Protein AF-A0A0R3X172-F1 (afdb_monomer_lite)

Foldseek 3Di:
DDDDDDDDDDDDDPVVVVVVVVVVVVVVVVVVVVVVVVVVVLVVVVVVVPPDPPDDDDDDDDDDDDDPQDFKKKKKFWQAQFFLVLCVVVVNQVVVQVQVPPPPRFPVVVVDDLVRSVSGGDQQQQFWPFKDKAHDTDGSVQWDWDQDSSTTITMHGHDDDPDIDIDTHTDSPVVRHRPPDSPFGFMWMWIDRDPPAIDIDTDGPQWDKDWDKDWDAPDDDDDPPDRTTHIDTPDIDTDRDDPVVVPPDPPPPDDDDPPPVVVVVVVVVVVVPPD

InterPro domains:
  IPR001873 Epithelial sodium channel [PF00858] (65-215)
  IPR001873 Epithelial sodium channel [PTHR11690] (27-214)

Secondary structure (DSSP, 8-state):
-------------HHHHHHHHHHHHHHHHHHHHHHHHHHHHHHHHHHHHHT------------------PPPEEEEEESS-S-HHHHHHTT-HHHHHHHTTSTT--GGGG---HHHHHHHSPPHHHHEEEEEETTEEE-GGGSEEEEETTEEEEEEEPP--S---EEEEE---GGGPPSS--S--EEEEEEEEETTEEEEEEEETTEEEEEEEEEEP--SSS--S--PPEEEEEEEEEEES-GGGGSSS--------TTTHHHHHHHSSSSSS--

Structure (mmCIF, N/CA/C/O backbone):
data_AF-A0A0R3X172-F1
#
_entry.id   AF-A0A0R3X172-F1
#
loop_
_atom_site.group_PDB
_atom_site.id
_atom_site.type_symbol
_atom_site.label_atom_id
_atom_site.label_alt_id
_atom_site.label_comp_id
_atom_site.label_asym_id
_atom_site.label_entity_id
_atom_site.label_seq_id
_atom_site.pdbx_PDB_ins_code
_atom_site.Cartn_x
_atom_site.Cartn_y
_atom_site.Cartn_z
_atom_site.occupancy
_atom_site.B_iso_or_equiv
_atom_site.auth_seq_id
_atom_site.auth_comp_id
_atom_site.auth_asym_id
_atom_site.auth_atom_id
_atom_site.pdbx_PDB_model_num
ATOM 1 N N . MET A 1 1 ? 61.522 -38.500 -23.522 1.00 41.75 1 MET A N 1
ATOM 2 C CA . MET A 1 1 ? 61.427 -37.026 -23.441 1.00 41.75 1 MET A CA 1
ATOM 3 C C . MET A 1 1 ? 60.375 -36.687 -22.398 1.00 41.75 1 MET A C 1
ATOM 5 O O . MET A 1 1 ? 59.204 -36.911 -22.651 1.00 41.75 1 MET A O 1
ATOM 9 N N . GLY A 1 2 ? 60.787 -36.271 -21.199 1.00 44.88 2 GLY A N 1
ATOM 10 C CA . GLY A 1 2 ? 59.874 -35.915 -20.111 1.00 44.88 2 GLY A CA 1
ATOM 11 C C . GLY A 1 2 ? 60.203 -34.517 -19.605 1.00 44.88 2 GLY A C 1
ATOM 12 O O . GLY A 1 2 ? 61.209 -34.335 -18.925 1.00 44.88 2 GLY A O 1
ATOM 13 N N . CYS A 1 3 ? 59.378 -33.534 -19.964 1.00 50.09 3 CYS A N 1
ATOM 14 C CA . CYS A 1 3 ? 59.455 -32.177 -19.432 1.00 50.09 3 CYS A CA 1
ATOM 15 C C . CYS A 1 3 ? 58.793 -32.161 -18.047 1.00 50.09 3 CYS A C 1
ATOM 17 O O . CYS A 1 3 ? 57.572 -32.233 -17.942 1.00 50.09 3 CYS A O 1
ATOM 19 N N . ARG A 1 4 ? 59.591 -32.081 -16.976 1.00 48.59 4 ARG A N 1
ATOM 20 C CA . ARG A 1 4 ? 59.093 -31.724 -15.640 1.00 48.59 4 ARG A CA 1
ATOM 21 C C . ARG A 1 4 ? 59.061 -30.203 -15.525 1.00 48.59 4 ARG A C 1
ATOM 23 O O . ARG A 1 4 ? 60.097 -29.568 -15.350 1.00 48.59 4 ARG A O 1
ATOM 30 N N . SER A 1 5 ? 57.866 -29.633 -15.614 1.00 51.75 5 SER A N 1
ATOM 31 C CA . SER A 1 5 ? 57.597 -28.232 -15.293 1.00 51.75 5 SER A CA 1
ATOM 32 C C . SER A 1 5 ? 57.679 -28.051 -13.776 1.00 51.75 5 SER A C 1
ATOM 34 O O . SER A 1 5 ? 56.840 -28.556 -13.035 1.00 51.75 5 SER A O 1
ATOM 36 N N . SER A 1 6 ? 58.725 -27.374 -13.306 1.00 53.50 6 SER A N 1
ATOM 37 C CA . SER A 1 6 ? 58.908 -27.038 -11.892 1.00 53.50 6 SER A CA 1
ATOM 38 C C . SER A 1 6 ? 58.055 -25.814 -11.546 1.00 53.50 6 SER A C 1
ATOM 40 O O . SER A 1 6 ? 58.385 -24.690 -11.925 1.00 53.50 6 SER A O 1
ATOM 42 N N . LEU A 1 7 ? 56.929 -26.042 -10.867 1.00 48.12 7 LEU A N 1
ATOM 43 C CA . LEU A 1 7 ? 56.048 -25.000 -10.344 1.00 48.12 7 LEU A CA 1
ATOM 44 C C . LEU A 1 7 ? 56.700 -24.402 -9.083 1.00 48.12 7 LEU A C 1
ATOM 46 O O . LEU A 1 7 ? 56.678 -25.010 -8.014 1.00 48.12 7 LEU A O 1
ATOM 50 N N . ARG A 1 8 ? 57.328 -23.224 -9.197 1.00 47.34 8 ARG A N 1
ATOM 51 C CA . ARG A 1 8 ? 57.805 -22.474 -8.023 1.00 47.34 8 ARG A CA 1
ATOM 52 C C . ARG A 1 8 ? 56.608 -21.842 -7.321 1.00 47.34 8 ARG A C 1
ATOM 54 O O . ARG A 1 8 ? 56.066 -20.848 -7.793 1.00 47.34 8 ARG A O 1
ATOM 61 N N . VAL A 1 9 ? 56.224 -22.406 -6.182 1.00 55.00 9 VAL A N 1
ATOM 62 C CA . VAL A 1 9 ? 55.315 -21.756 -5.234 1.00 55.00 9 VAL A CA 1
ATOM 63 C C . VAL A 1 9 ? 56.097 -20.640 -4.540 1.00 55.00 9 VAL A C 1
ATOM 65 O O . VAL A 1 9 ? 57.068 -20.904 -3.831 1.00 55.00 9 VAL A O 1
ATOM 68 N N . ALA A 1 10 ? 55.717 -19.388 -4.793 1.00 59.47 10 ALA A N 1
ATOM 69 C CA . ALA A 1 10 ? 56.266 -18.235 -4.090 1.00 59.47 10 ALA A CA 1
ATOM 70 C C . ALA A 1 10 ? 55.795 -18.279 -2.627 1.00 59.47 10 ALA A C 1
ATOM 72 O O . ALA A 1 10 ? 54.606 -18.144 -2.343 1.00 59.47 10 ALA A O 1
ATOM 73 N N . GLY A 1 11 ? 56.720 -18.528 -1.700 1.00 59.94 11 GLY A N 1
ATOM 74 C CA . GLY A 1 11 ? 56.439 -18.481 -0.269 1.00 59.94 11 GLY A CA 1
ATOM 75 C C . GLY A 1 11 ? 56.349 -17.032 0.198 1.00 59.94 11 GLY A C 1
ATOM 76 O O . GLY A 1 11 ? 57.365 -16.341 0.226 1.00 59.94 11 GLY A O 1
ATOM 77 N N . TYR A 1 12 ? 55.150 -16.582 0.566 1.00 66.50 12 TYR A N 1
ATOM 78 C CA . TYR A 1 12 ? 54.960 -15.283 1.208 1.00 66.50 12 TYR A CA 1
ATOM 79 C C . TYR A 1 12 ? 55.610 -15.280 2.589 1.00 66.50 12 TYR A C 1
ATOM 81 O O . TYR A 1 12 ? 55.473 -16.223 3.374 1.00 66.50 12 TYR A O 1
ATOM 89 N N . THR A 1 13 ? 56.326 -14.208 2.900 1.00 74.62 13 THR A N 1
ATOM 90 C CA . THR A 1 13 ? 56.977 -14.065 4.203 1.00 74.62 13 THR A CA 1
ATOM 91 C C . THR A 1 13 ? 55.941 -13.751 5.287 1.00 74.62 13 THR A C 1
ATOM 93 O O . THR A 1 13 ? 54.920 -13.110 5.039 1.00 74.62 13 THR A O 1
ATOM 96 N N . ALA A 1 14 ? 56.202 -14.142 6.540 1.00 71.25 14 ALA A N 1
ATOM 97 C CA . ALA A 1 14 ? 55.290 -13.883 7.666 1.00 71.25 14 ALA A CA 1
ATOM 98 C C . ALA A 1 14 ? 54.962 -12.385 7.878 1.00 71.25 14 ALA A C 1
ATOM 100 O O . ALA A 1 14 ? 53.957 -12.051 8.506 1.00 71.25 14 ALA A O 1
ATOM 101 N N . ARG A 1 15 ? 55.793 -11.472 7.353 1.00 72.69 15 ARG A N 1
ATOM 102 C CA . ARG A 1 15 ? 55.529 -10.024 7.350 1.00 72.69 15 ARG A CA 1
ATOM 103 C C . ARG A 1 15 ? 54.471 -9.624 6.320 1.00 72.69 15 ARG A C 1
ATOM 105 O O . ARG A 1 15 ? 53.628 -8.794 6.638 1.00 72.69 15 ARG A O 1
ATOM 112 N N . GLU A 1 16 ? 54.476 -10.235 5.138 1.00 77.62 16 GLU A N 1
ATOM 113 C CA . GLU A 1 16 ? 53.477 -9.981 4.090 1.00 77.62 16 GLU A CA 1
ATOM 114 C C . GLU A 1 16 ? 52.096 -10.492 4.506 1.00 77.62 16 GLU A C 1
ATOM 116 O O . GLU A 1 16 ? 51.106 -9.786 4.340 1.00 77.62 16 GLU A O 1
ATOM 121 N N . LEU A 1 17 ? 52.031 -11.657 5.158 1.00 77.00 17 LEU A N 1
ATOM 122 C CA . LEU A 1 17 ? 50.781 -12.192 5.714 1.00 77.00 17 LEU A CA 1
ATOM 123 C C . LEU A 1 17 ? 50.171 -11.275 6.787 1.00 77.00 17 LEU A C 1
ATOM 125 O O . LEU A 1 17 ? 48.961 -11.067 6.801 1.00 77.00 17 LEU A O 1
ATOM 129 N N . ARG A 1 18 ? 50.996 -10.671 7.656 1.00 80.00 18 ARG A N 1
ATOM 130 C CA . ARG A 1 18 ? 50.520 -9.690 8.650 1.00 80.00 18 ARG A CA 1
ATOM 131 C C . ARG A 1 18 ? 50.053 -8.386 8.007 1.00 80.00 18 ARG A C 1
ATOM 133 O O . ARG A 1 18 ? 49.050 -7.832 8.441 1.00 80.00 18 ARG A O 1
ATOM 140 N N . ALA A 1 19 ? 50.749 -7.909 6.975 1.00 83.88 19 ALA A N 1
ATOM 141 C CA . ALA A 1 19 ? 50.343 -6.709 6.246 1.00 83.88 19 ALA A CA 1
ATOM 142 C C . ALA A 1 19 ? 48.998 -6.909 5.525 1.00 83.88 19 ALA A C 1
ATOM 144 O O . ALA A 1 19 ? 48.136 -6.037 5.582 1.00 83.88 19 ALA A O 1
ATOM 145 N N . LEU A 1 20 ? 48.789 -8.080 4.912 1.00 85.06 20 LEU A N 1
ATOM 146 C CA . LEU A 1 20 ? 47.522 -8.439 4.271 1.00 85.06 20 LEU A CA 1
ATOM 147 C C . LEU A 1 20 ? 46.372 -8.571 5.277 1.00 85.06 20 LEU A C 1
ATOM 149 O O . LEU A 1 20 ? 45.270 -8.109 4.992 1.00 85.06 20 LEU A O 1
ATOM 153 N N . ALA A 1 21 ? 46.624 -9.141 6.459 1.00 86.12 21 ALA A N 1
ATOM 154 C CA . ALA A 1 21 ? 45.618 -9.237 7.517 1.00 86.12 21 ALA A CA 1
ATOM 155 C C . ALA A 1 21 ? 45.162 -7.850 8.006 1.00 86.12 21 ALA A C 1
ATOM 157 O O . ALA A 1 21 ? 43.964 -7.590 8.083 1.00 86.12 21 ALA A O 1
ATOM 158 N N . LEU A 1 22 ? 46.105 -6.930 8.241 1.00 90.38 22 LEU A N 1
ATOM 159 C CA . LEU A 1 22 ? 45.788 -5.557 8.651 1.00 90.38 22 LEU A CA 1
ATOM 160 C C . LEU A 1 22 ? 45.026 -4.783 7.565 1.00 90.38 22 LEU A C 1
ATOM 162 O O . LEU A 1 22 ? 44.102 -4.033 7.875 1.00 90.38 22 LEU A O 1
ATOM 166 N N . LEU A 1 23 ? 45.374 -4.982 6.288 1.00 92.81 23 LEU A N 1
ATOM 167 C CA . LEU A 1 23 ? 44.631 -4.397 5.168 1.00 92.81 23 LEU A CA 1
ATOM 168 C C . LEU A 1 23 ? 43.203 -4.950 5.082 1.00 92.81 23 LEU A C 1
ATOM 170 O O . LEU A 1 23 ? 42.272 -4.185 4.844 1.00 92.81 23 LEU A O 1
ATOM 174 N N . ALA A 1 24 ? 43.012 -6.251 5.307 1.00 92.12 24 ALA A N 1
ATOM 175 C CA . ALA A 1 24 ? 41.687 -6.862 5.304 1.00 92.12 24 ALA A CA 1
ATOM 176 C C . ALA A 1 24 ? 40.806 -6.320 6.444 1.00 92.12 24 ALA A C 1
ATOM 178 O O . ALA A 1 24 ? 39.661 -5.945 6.201 1.00 92.12 24 ALA A O 1
ATOM 179 N N . GLU A 1 25 ? 41.341 -6.202 7.662 1.00 92.25 25 GLU A N 1
ATOM 180 C CA . GLU A 1 25 ? 40.621 -5.612 8.800 1.00 92.25 25 GLU A CA 1
ATOM 181 C C . GLU A 1 25 ? 40.251 -4.140 8.552 1.00 92.25 25 GLU A C 1
ATOM 183 O O . GLU A 1 25 ? 39.119 -3.724 8.822 1.00 92.25 25 GLU A O 1
ATOM 188 N N . ALA A 1 26 ? 41.164 -3.355 7.970 1.00 94.94 26 ALA A N 1
ATOM 189 C CA . ALA A 1 26 ? 40.899 -1.967 7.594 1.00 94.94 26 ALA A CA 1
ATOM 190 C C . ALA A 1 26 ? 39.791 -1.847 6.528 1.00 94.94 26 ALA A C 1
ATOM 192 O O . ALA A 1 26 ? 38.926 -0.977 6.618 1.00 94.94 26 ALA A O 1
ATOM 193 N N . LEU A 1 27 ? 39.768 -2.741 5.536 1.00 95.00 27 LEU A N 1
ATOM 194 C CA . LEU A 1 27 ? 38.721 -2.756 4.511 1.00 95.00 27 LEU A CA 1
ATOM 195 C C . LEU A 1 27 ? 37.359 -3.170 5.078 1.00 95.00 27 LEU A C 1
ATOM 197 O O . LEU A 1 27 ? 36.347 -2.561 4.735 1.00 95.00 27 LEU A O 1
ATOM 201 N N . ILE A 1 28 ? 37.322 -4.164 5.971 1.00 94.94 28 ILE A N 1
ATOM 202 C CA . ILE A 1 28 ? 36.083 -4.610 6.624 1.00 94.94 28 ILE A CA 1
ATOM 203 C C . ILE A 1 28 ? 35.506 -3.490 7.493 1.00 94.94 28 ILE A C 1
ATOM 205 O O . ILE A 1 28 ? 34.315 -3.191 7.409 1.00 94.94 28 ILE A O 1
ATOM 209 N N . THR A 1 29 ? 36.341 -2.835 8.300 1.00 95.31 29 THR A N 1
ATOM 210 C CA . THR A 1 29 ? 35.901 -1.718 9.150 1.00 95.31 29 THR A CA 1
ATOM 211 C C . THR A 1 29 ? 35.401 -0.532 8.327 1.00 95.31 29 THR A C 1
ATOM 213 O O . THR A 1 29 ? 34.353 0.027 8.654 1.00 95.31 29 THR A O 1
ATOM 216 N N . LEU A 1 30 ? 36.071 -0.197 7.219 1.00 96.56 30 LEU A N 1
ATOM 217 C CA . LEU A 1 30 ? 35.606 0.831 6.287 1.00 96.56 30 LEU A CA 1
ATOM 218 C C . LEU A 1 30 ?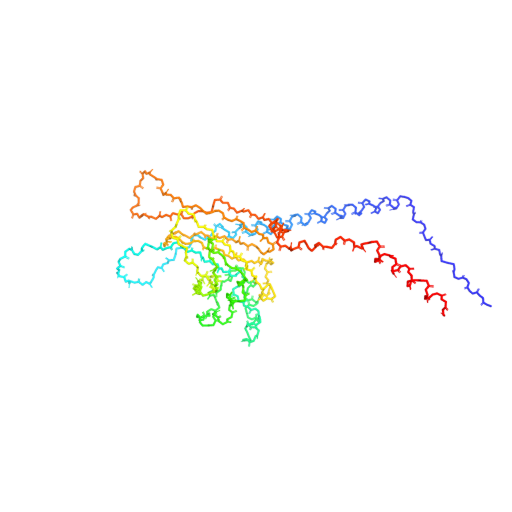 34.256 0.461 5.653 1.00 96.56 30 LEU A C 1
ATOM 220 O O . LEU A 1 30 ? 33.356 1.298 5.602 1.00 96.56 30 LEU A O 1
ATOM 224 N N . ALA A 1 31 ? 34.080 -0.792 5.227 1.00 94.94 31 ALA A N 1
ATOM 225 C CA . ALA A 1 31 ? 32.826 -1.268 4.647 1.00 94.94 31 ALA A CA 1
ATOM 226 C C . ALA A 1 31 ? 31.663 -1.189 5.650 1.00 94.94 31 ALA A C 1
ATOM 228 O O . ALA A 1 31 ? 30.582 -0.709 5.306 1.00 94.94 31 ALA A O 1
ATOM 229 N N . ILE A 1 32 ? 31.888 -1.591 6.906 1.00 95.62 32 ILE A N 1
ATOM 230 C CA . ILE A 1 32 ? 30.892 -1.473 7.982 1.00 95.62 32 ILE A CA 1
ATOM 231 C C . ILE A 1 32 ? 30.537 -0.003 8.224 1.00 95.62 32 ILE A C 1
ATOM 233 O O . ILE A 1 32 ? 29.355 0.330 8.311 1.00 95.62 32 ILE A O 1
ATOM 237 N N . LEU A 1 33 ? 31.533 0.888 8.287 1.00 96.44 33 LEU A N 1
ATOM 238 C CA . LEU A 1 33 ? 31.300 2.319 8.476 1.00 96.44 33 LEU A CA 1
ATOM 239 C C . LEU A 1 33 ? 30.462 2.908 7.332 1.00 96.44 33 LEU A C 1
ATOM 241 O O . LEU A 1 33 ? 29.500 3.623 7.599 1.00 96.44 33 LEU A O 1
ATOM 245 N N . CYS A 1 34 ? 30.766 2.559 6.078 1.00 94.25 34 CYS A N 1
ATOM 246 C CA . CYS A 1 34 ? 29.983 2.970 4.909 1.00 94.25 34 CYS A CA 1
ATOM 247 C C . CYS A 1 34 ? 28.536 2.454 4.950 1.00 94.25 34 CYS A C 1
ATOM 249 O O . CYS A 1 34 ? 27.611 3.188 4.611 1.00 94.25 34 CYS A O 1
ATOM 251 N N . LEU A 1 35 ? 28.310 1.211 5.387 1.00 93.50 35 LEU A N 1
ATOM 252 C CA . LEU A 1 35 ? 26.957 0.659 5.519 1.00 93.50 35 LEU A CA 1
ATOM 253 C C . LEU A 1 35 ? 26.160 1.348 6.636 1.00 93.50 35 LEU A C 1
ATOM 255 O O . LEU A 1 35 ? 24.960 1.584 6.480 1.00 93.50 35 LEU A O 1
ATOM 259 N N . LEU A 1 36 ? 26.812 1.698 7.748 1.00 92.50 36 LEU A N 1
ATOM 260 C CA . LEU A 1 36 ? 26.180 2.431 8.845 1.00 92.50 36 LEU A CA 1
ATOM 261 C C . LEU A 1 36 ? 25.829 3.866 8.439 1.00 92.50 36 LEU A C 1
ATOM 263 O O . LEU A 1 36 ? 24.705 4.300 8.685 1.00 92.50 36 LEU A O 1
ATOM 267 N N . THR A 1 37 ? 26.736 4.588 7.775 1.00 92.00 37 THR A N 1
ATOM 268 C CA . THR A 1 37 ? 26.451 5.948 7.290 1.00 92.00 37 THR A CA 1
ATOM 269 C C . THR A 1 37 ? 25.361 5.948 6.224 1.00 92.00 37 THR A C 1
ATOM 271 O O . THR A 1 37 ? 24.472 6.796 6.276 1.00 92.00 37 THR A O 1
ATOM 274 N N . PHE A 1 38 ? 25.357 4.966 5.318 1.00 92.25 38 PHE A N 1
ATOM 275 C CA . PHE A 1 38 ? 24.278 4.786 4.348 1.00 92.25 38 PHE A CA 1
ATOM 276 C C . PHE A 1 38 ? 22.929 4.553 5.038 1.00 92.25 38 PHE A C 1
ATOM 278 O O . PHE A 1 38 ? 21.949 5.213 4.702 1.00 92.25 38 PHE A O 1
ATOM 285 N N . ARG A 1 39 ? 22.872 3.686 6.061 1.00 85.75 39 ARG A N 1
ATOM 286 C CA . ARG A 1 39 ? 21.644 3.468 6.844 1.00 85.75 39 ARG A CA 1
ATOM 287 C C . ARG A 1 39 ? 21.153 4.732 7.542 1.00 85.75 39 ARG A C 1
ATOM 289 O O . ARG A 1 39 ? 19.955 4.998 7.511 1.00 85.75 39 ARG A O 1
ATOM 296 N N . VAL A 1 40 ? 22.053 5.515 8.136 1.00 85.12 40 VAL A N 1
ATOM 297 C CA . VAL A 1 40 ? 21.698 6.794 8.772 1.00 85.12 40 VAL A CA 1
ATOM 298 C C . VAL A 1 40 ? 21.190 7.799 7.738 1.00 85.12 40 VAL A C 1
ATOM 300 O O . VAL A 1 40 ? 20.197 8.467 7.996 1.00 85.12 40 VAL A O 1
ATOM 303 N N . LEU A 1 41 ? 21.804 7.877 6.553 1.00 84.19 41 LEU A N 1
ATOM 304 C CA . LEU A 1 41 ? 21.350 8.753 5.466 1.00 84.19 41 LEU A CA 1
ATOM 305 C C . LEU A 1 41 ? 19.966 8.362 4.936 1.00 84.19 41 LEU A C 1
ATOM 307 O O . LEU A 1 41 ? 19.128 9.239 4.738 1.00 84.19 41 LEU A O 1
ATOM 311 N N . VAL A 1 42 ? 19.704 7.067 4.736 1.00 81.56 42 VAL A N 1
ATOM 312 C CA . VAL A 1 42 ? 18.380 6.568 4.320 1.00 81.56 42 VAL A CA 1
ATOM 313 C C . VAL A 1 42 ? 17.331 6.872 5.389 1.00 81.56 42 VAL A C 1
ATOM 315 O O . VAL A 1 42 ? 16.252 7.366 5.068 1.00 81.56 42 VAL A O 1
ATOM 318 N N . TRP A 1 43 ? 17.658 6.643 6.664 1.00 79.44 43 TRP A N 1
ATOM 319 C CA . TRP A 1 43 ? 16.761 6.951 7.776 1.00 79.44 43 TRP A CA 1
ATOM 320 C C . TRP A 1 43 ? 16.478 8.455 7.892 1.00 79.44 43 TRP A C 1
ATOM 322 O O . TRP A 1 43 ? 15.323 8.862 7.990 1.00 79.44 43 TRP A O 1
ATOM 332 N N . TRP A 1 44 ? 17.508 9.295 7.777 1.00 72.25 44 TRP A N 1
ATOM 333 C CA . TRP A 1 44 ? 17.359 10.749 7.831 1.00 72.25 44 TRP A CA 1
ATOM 334 C C . TRP A 1 44 ? 16.549 11.296 6.647 1.00 72.25 44 TRP A C 1
ATOM 336 O O . TRP A 1 44 ? 15.739 12.211 6.812 1.00 72.25 44 TRP A O 1
ATOM 346 N N . ARG A 1 45 ? 16.693 10.696 5.458 1.00 70.00 45 ARG A N 1
ATOM 347 C CA . ARG A 1 45 ? 15.868 11.020 4.286 1.00 70.00 45 ARG A CA 1
ATOM 348 C C . ARG A 1 45 ? 14.396 10.649 4.496 1.00 70.00 45 ARG A C 1
ATOM 350 O O . ARG A 1 45 ? 13.529 11.413 4.082 1.00 70.00 45 ARG A O 1
ATOM 357 N N . ALA A 1 46 ? 14.114 9.533 5.169 1.00 60.72 46 ALA A N 1
ATOM 358 C CA . ALA A 1 46 ? 12.750 9.139 5.520 1.00 60.72 46 ALA A CA 1
ATOM 359 C C . ALA A 1 46 ? 12.113 10.091 6.553 1.00 60.72 46 ALA A C 1
ATOM 361 O O . ALA A 1 46 ? 10.944 10.452 6.430 1.00 60.72 46 ALA A O 1
ATOM 362 N N . GLU A 1 47 ? 12.885 10.563 7.536 1.00 55.22 47 GLU A N 1
ATOM 363 C CA . GLU A 1 47 ? 12.394 11.488 8.568 1.00 55.22 47 GLU A CA 1
ATOM 364 C C . GLU A 1 47 ? 12.153 12.912 8.021 1.00 55.22 47 GLU A C 1
ATOM 366 O O . GLU A 1 47 ? 11.212 13.597 8.428 1.00 55.22 47 GLU A O 1
ATOM 371 N N . GLY A 1 48 ? 12.932 13.339 7.019 1.00 44.59 48 GLY A N 1
ATOM 372 C CA . GLY A 1 48 ? 12.726 14.606 6.307 1.00 44.59 48 GLY A CA 1
ATOM 373 C C . GLY A 1 48 ? 11.378 14.714 5.577 1.00 44.59 48 GLY A C 1
ATOM 374 O O . GLY A 1 48 ? 10.878 15.824 5.392 1.00 44.59 48 GLY A O 1
ATOM 375 N N . TYR A 1 49 ? 10.757 13.584 5.225 1.00 46.94 49 TYR A N 1
ATOM 376 C CA . TYR A 1 49 ? 9.447 13.535 4.564 1.00 46.94 49 TYR A CA 1
ATOM 377 C C . TYR A 1 49 ? 8.270 13.779 5.528 1.00 46.94 49 TYR A C 1
ATOM 379 O O . TYR A 1 49 ? 7.221 14.265 5.116 1.00 46.94 49 TYR A O 1
ATOM 387 N N . GLN A 1 50 ? 8.442 13.510 6.826 1.00 41.91 50 GLN A N 1
ATOM 388 C CA . GLN A 1 50 ? 7.373 13.636 7.829 1.00 41.91 50 GLN A CA 1
ATOM 389 C C . GLN A 1 50 ? 7.173 15.071 8.350 1.00 41.91 50 GLN A C 1
ATOM 391 O O . GLN A 1 50 ? 6.155 15.369 8.968 1.00 41.91 50 GLN A O 1
ATOM 396 N N . ARG A 1 51 ? 8.107 16.003 8.104 1.00 37.50 51 ARG A N 1
ATOM 397 C CA . ARG A 1 51 ? 8.085 17.333 8.749 1.00 37.50 51 ARG A CA 1
ATOM 398 C C . ARG A 1 51 ? 7.341 18.432 7.979 1.00 37.50 51 ARG A C 1
ATOM 400 O O . ARG A 1 51 ? 7.435 19.596 8.369 1.00 37.50 51 ARG A O 1
ATOM 407 N N . LYS A 1 52 ? 6.636 18.120 6.884 1.00 35.16 52 LYS A N 1
ATOM 408 C CA . LYS A 1 52 ? 6.060 19.163 6.011 1.00 35.16 52 LYS A CA 1
ATOM 409 C C . LYS A 1 52 ? 4.734 18.828 5.317 1.00 35.16 52 LYS A C 1
ATOM 411 O O . LYS A 1 52 ? 4.503 19.294 4.207 1.00 35.16 52 LYS A O 1
ATOM 416 N N . SER A 1 53 ? 3.837 18.094 5.971 1.00 33.12 53 SER A N 1
ATOM 417 C CA . SER A 1 53 ? 2.462 17.905 5.481 1.00 33.12 53 SER A CA 1
ATOM 418 C C . SER A 1 53 ? 1.414 18.453 6.451 1.00 33.12 53 SER A C 1
ATOM 420 O O . SER A 1 53 ? 0.513 17.743 6.880 1.00 33.12 53 SER A O 1
ATOM 422 N N . THR A 1 54 ? 1.496 19.740 6.782 1.00 33.47 54 THR A N 1
ATOM 423 C CA . THR A 1 54 ? 0.295 20.518 7.115 1.00 33.47 54 THR A CA 1
ATOM 424 C C . THR A 1 54 ? -0.283 21.033 5.802 1.00 33.47 54 THR A C 1
ATOM 426 O O . THR A 1 54 ? 0.026 22.139 5.364 1.00 33.47 54 THR A O 1
ATOM 429 N N . PHE A 1 55 ? -1.072 20.195 5.128 1.00 35.19 55 PHE A N 1
ATOM 430 C CA . PHE A 1 55 ? -1.825 20.597 3.944 1.00 35.19 55 PHE A CA 1
ATOM 431 C C . PHE A 1 55 ? -3.306 20.666 4.306 1.00 35.19 55 PHE A C 1
ATOM 433 O O . PHE A 1 55 ? -3.905 19.681 4.727 1.00 35.19 55 PHE A O 1
ATOM 440 N N . ARG A 1 56 ? -3.848 21.878 4.198 1.00 33.03 56 ARG A N 1
ATOM 441 C CA . ARG A 1 56 ? -5.252 22.223 4.392 1.00 33.03 56 ARG A CA 1
ATOM 442 C C . ARG A 1 56 ? -5.975 21.906 3.088 1.00 33.03 56 ARG A C 1
ATOM 444 O O . ARG A 1 56 ? -5.737 22.572 2.087 1.00 33.03 56 ARG A O 1
ATOM 451 N N . GLU A 1 57 ? -6.821 20.886 3.110 1.00 38.75 57 GLU A N 1
ATOM 452 C CA . GLU A 1 57 ? -7.763 20.599 2.030 1.00 38.75 57 GLU A CA 1
ATOM 453 C C . GLU A 1 57 ? -8.831 21.707 2.030 1.00 38.75 57 GLU A C 1
ATOM 455 O O . GLU A 1 57 ? -9.540 21.900 3.021 1.00 38.75 57 GLU A O 1
ATOM 460 N N . GLU A 1 58 ? -8.900 22.501 0.959 1.00 38.09 58 GLU A N 1
ATOM 461 C CA . GLU A 1 58 ? -10.034 23.394 0.721 1.00 38.09 58 GLU A CA 1
ATOM 462 C C . GLU A 1 58 ? -11.184 22.586 0.127 1.00 38.09 58 GLU A C 1
ATOM 464 O O . GLU A 1 58 ? -11.031 21.859 -0.854 1.00 38.09 58 GLU A O 1
ATOM 469 N N . GLY A 1 59 ? -12.327 22.697 0.800 1.00 31.58 59 GLY A N 1
ATOM 470 C CA . GLY A 1 59 ? -13.528 21.934 0.538 1.00 31.58 59 GLY A CA 1
ATOM 471 C C . GLY A 1 59 ? -14.280 22.372 -0.712 1.00 31.58 59 GLY A C 1
ATOM 472 O O . GLY A 1 59 ? -14.208 23.511 -1.170 1.00 31.58 59 GLY A O 1
ATOM 473 N N . GLY A 1 60 ? -15.086 21.436 -1.201 1.00 28.41 60 GLY A N 1
ATOM 474 C CA . GLY A 1 60 ? -16.035 21.656 -2.275 1.00 28.41 60 GLY A CA 1
ATOM 475 C C . GLY A 1 60 ? -17.165 20.635 -2.241 1.00 28.41 60 GLY A C 1
ATOM 476 O O . GLY A 1 60 ? -17.184 19.740 -3.073 1.00 28.41 60 GLY A O 1
ATOM 477 N N . SER A 1 61 ? -18.114 20.793 -1.314 1.00 29.73 61 SER A N 1
ATOM 478 C CA . SER A 1 61 ? -19.546 20.597 -1.599 1.00 29.73 61 SER A CA 1
ATOM 479 C C . SER A 1 61 ? -20.404 21.103 -0.437 1.00 29.73 61 SER A C 1
ATOM 481 O O . SER A 1 61 ? -20.360 20.554 0.662 1.00 29.73 61 SER A O 1
ATOM 483 N N . ASN A 1 62 ? -21.211 22.133 -0.699 1.00 38.94 62 ASN A N 1
ATOM 484 C CA . ASN A 1 62 ? -22.356 22.486 0.135 1.00 38.94 62 ASN A CA 1
ATOM 485 C C . ASN A 1 62 ? -23.367 21.337 0.108 1.00 38.94 62 ASN A C 1
ATOM 487 O O . ASN A 1 62 ? -23.900 21.037 -0.960 1.00 38.94 62 ASN A O 1
ATOM 491 N N . GLN A 1 63 ? -23.677 20.771 1.270 1.00 35.31 63 GLN A N 1
ATOM 492 C CA . GLN A 1 63 ? -25.002 20.245 1.577 1.00 35.31 63 GLN A CA 1
ATOM 493 C C . GLN A 1 63 ? -25.189 20.248 3.095 1.00 35.31 63 GLN A C 1
ATOM 495 O O . GLN A 1 63 ? -24.433 19.625 3.835 1.00 35.31 63 GLN A O 1
ATOM 500 N N . ASP A 1 64 ? -26.185 21.017 3.528 1.00 32.75 64 ASP A N 1
ATOM 501 C CA . ASP A 1 64 ? -26.771 20.954 4.858 1.00 32.75 64 ASP A CA 1
ATOM 502 C C . ASP A 1 64 ? -27.236 19.525 5.156 1.00 32.75 64 ASP A C 1
ATOM 504 O O . ASP A 1 64 ? -27.916 18.928 4.318 1.00 32.75 64 ASP A O 1
ATOM 508 N N . SER A 1 65 ? -26.948 19.031 6.364 1.00 33.41 65 SER A N 1
ATOM 509 C CA . SER A 1 65 ? -27.895 18.380 7.293 1.00 33.41 65 SER A CA 1
ATOM 510 C C . SER A 1 65 ? -27.198 17.343 8.173 1.00 33.41 65 SER A C 1
ATOM 512 O O . SER A 1 65 ? -26.558 16.426 7.679 1.00 33.41 65 SER A O 1
ATOM 514 N N . GLU A 1 66 ? -27.434 17.494 9.477 1.00 34.25 66 GLU A N 1
ATOM 515 C CA . GLU A 1 66 ? -27.187 16.546 10.569 1.00 34.25 66 GLU A CA 1
ATOM 516 C C . GLU A 1 66 ? -25.737 16.142 10.867 1.00 34.25 66 GLU A C 1
ATOM 518 O O . GLU A 1 66 ? -24.975 15.656 10.040 1.00 34.25 66 GLU A O 1
ATOM 523 N N . SER A 1 67 ? -25.372 16.312 12.140 1.00 36.94 67 SER A N 1
ATOM 524 C CA . SER A 1 67 ? -24.153 15.797 12.748 1.00 36.94 67 SER A CA 1
ATOM 525 C C . SER A 1 67 ? -24.185 14.266 12.799 1.00 36.94 67 SER A C 1
ATOM 527 O O . SER A 1 67 ? -24.305 13.655 13.865 1.00 36.94 67 SER A O 1
ATOM 529 N N . GLU A 1 68 ? -24.038 13.623 11.638 1.00 40.78 68 GLU A N 1
ATOM 530 C CA . GLU A 1 68 ? -23.613 12.236 11.578 1.00 40.78 68 GLU A CA 1
ATOM 531 C C . GLU A 1 68 ? -22.293 12.161 12.323 1.00 40.78 68 GLU A C 1
ATOM 533 O O . GLU A 1 68 ? -21.258 12.704 11.936 1.00 40.78 68 GLU A O 1
ATOM 538 N N . THR A 1 69 ? -22.357 11.539 13.487 1.00 50.03 69 THR A N 1
ATOM 539 C CA . THR A 1 69 ? -21.202 11.343 14.329 1.00 50.03 69 THR A CA 1
ATOM 540 C C . THR A 1 69 ? -20.306 10.376 13.555 1.00 50.03 69 THR A C 1
ATOM 542 O O . THR A 1 69 ? -20.503 9.165 13.650 1.00 50.03 69 THR A O 1
ATOM 545 N N . LEU A 1 70 ? -19.346 10.890 12.785 1.00 64.88 70 LEU A N 1
ATOM 546 C CA . LEU A 1 70 ? -18.478 10.103 11.908 1.00 64.88 70 LEU A CA 1
ATOM 547 C C . LEU A 1 70 ? -17.846 8.941 12.687 1.00 64.88 70 LEU A C 1
ATOM 549 O O . LEU A 1 70 ? -17.263 9.121 13.763 1.00 64.88 70 LEU A O 1
ATOM 553 N N . LEU A 1 71 ? -18.044 7.717 12.201 1.00 71.31 71 LEU A N 1
ATOM 554 C CA . LEU A 1 71 ? -17.406 6.543 12.784 1.00 71.31 71 LEU A CA 1
ATOM 555 C C . LEU A 1 71 ? -15.891 6.632 12.541 1.00 71.31 71 LEU A C 1
ATOM 557 O O . LEU A 1 71 ? -15.478 7.058 11.459 1.00 71.31 71 LEU A O 1
ATOM 561 N N . PRO A 1 72 ? -15.05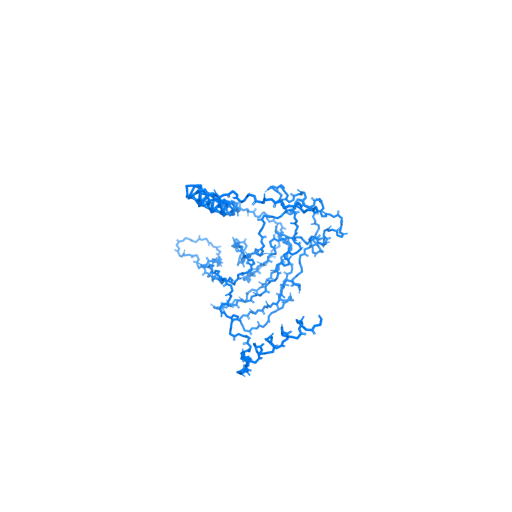6 6.241 13.521 1.00 83.69 72 PRO A N 1
ATOM 562 C CA . PRO A 1 72 ? -13.625 6.162 13.291 1.00 83.69 72 PRO A CA 1
ATOM 563 C C . PRO A 1 72 ? -13.361 5.155 12.176 1.00 83.69 72 PRO A C 1
ATOM 565 O O . PRO A 1 72 ? -13.955 4.079 12.140 1.00 83.69 72 PRO A O 1
ATOM 568 N N . SER A 1 73 ? -12.451 5.490 11.277 1.00 88.38 73 SER A N 1
ATOM 569 C CA . SER A 1 73 ? -12.089 4.645 10.150 1.00 88.38 73 SER A CA 1
ATOM 570 C C . SER A 1 73 ? -10.579 4.493 10.050 1.00 88.38 73 SER A C 1
ATOM 572 O O . SER A 1 73 ? -9.806 5.385 10.408 1.00 88.38 73 SER A O 1
ATOM 574 N N . LEU A 1 74 ? -10.166 3.326 9.570 1.00 92.06 74 LEU A N 1
ATOM 575 C CA . LEU A 1 74 ? -8.792 3.051 9.186 1.00 92.06 74 LEU A CA 1
ATOM 576 C C . LEU A 1 74 ? -8.744 2.935 7.674 1.00 92.06 74 LEU A C 1
ATOM 578 O O . LEU A 1 74 ? -9.485 2.153 7.082 1.00 92.06 74 LEU A O 1
ATOM 582 N N . ILE A 1 75 ? -7.857 3.699 7.060 1.00 93.81 75 ILE A N 1
ATOM 583 C CA . ILE A 1 75 ? -7.550 3.611 5.641 1.00 93.81 75 ILE A CA 1
ATOM 584 C C . ILE A 1 75 ? -6.143 3.045 5.529 1.00 93.81 75 ILE A C 1
ATOM 586 O O . ILE A 1 75 ? -5.236 3.500 6.224 1.00 93.81 75 ILE A O 1
ATOM 590 N N . PHE A 1 76 ? -5.945 2.060 4.661 1.00 95.25 76 PHE A N 1
ATOM 591 C CA . PHE A 1 76 ? -4.602 1.642 4.285 1.00 95.25 76 PHE A CA 1
ATOM 592 C C . PHE A 1 76 ? -4.403 1.718 2.774 1.00 95.25 76 PHE A C 1
ATOM 594 O O . PHE A 1 76 ? -5.304 1.406 1.992 1.00 95.25 76 PHE A O 1
ATOM 601 N N . CYS A 1 77 ? -3.207 2.136 2.380 1.00 95.00 77 CYS A N 1
ATOM 602 C CA . CYS A 1 77 ? -2.764 2.261 0.999 1.00 95.00 77 CYS A CA 1
ATOM 603 C C . CYS A 1 77 ? -1.505 1.416 0.817 1.00 95.00 77 CYS A C 1
ATOM 605 O O . CYS A 1 77 ? -0.648 1.395 1.704 1.00 95.00 77 CYS A O 1
ATOM 607 N N . ASN A 1 78 ? -1.361 0.749 -0.326 1.00 95.69 78 ASN A N 1
ATOM 608 C CA . ASN A 1 78 ? -0.066 0.182 -0.691 1.00 95.69 78 ASN A CA 1
ATOM 609 C C . ASN A 1 78 ? 0.937 1.337 -0.884 1.00 95.69 78 ASN A C 1
ATOM 611 O O . ASN A 1 78 ? 0.577 2.378 -1.434 1.00 95.69 78 ASN A O 1
ATOM 615 N N . ALA A 1 79 ? 2.173 1.183 -0.401 1.00 92.69 79 ALA A N 1
ATOM 616 C CA . ALA A 1 79 ? 3.220 2.185 -0.604 1.00 92.69 79 ALA A CA 1
ATOM 617 C C . ALA A 1 79 ? 3.532 2.407 -2.097 1.00 92.69 79 ALA A C 1
ATOM 619 O O . ALA A 1 79 ? 3.983 3.486 -2.475 1.00 92.69 79 ALA A O 1
ATOM 620 N N . ASN A 1 80 ? 3.259 1.407 -2.938 1.00 93.81 80 ASN A N 1
ATOM 621 C CA . ASN A 1 80 ? 3.253 1.531 -4.384 1.00 93.81 80 ASN A CA 1
ATOM 622 C C . ASN A 1 80 ? 1.815 1.753 -4.896 1.00 93.81 80 ASN A C 1
ATOM 624 O O . ASN A 1 80 ? 0.974 0.861 -4.778 1.00 93.81 80 ASN A O 1
ATOM 628 N N . PRO A 1 81 ? 1.500 2.923 -5.476 1.00 92.69 81 PRO A N 1
ATOM 629 C CA . PRO A 1 81 ? 0.131 3.255 -5.868 1.00 92.69 81 PRO A CA 1
ATOM 630 C C . PRO A 1 81 ? -0.355 2.525 -7.131 1.00 92.69 81 PRO A C 1
ATOM 632 O O . PRO A 1 81 ? -1.562 2.451 -7.361 1.00 92.69 81 PRO A O 1
ATOM 635 N N . LEU A 1 82 ? 0.557 2.021 -7.972 1.00 95.31 82 LEU A N 1
ATOM 636 C CA . LEU A 1 82 ? 0.260 1.504 -9.312 1.00 95.31 82 LEU A CA 1
ATOM 637 C C . LEU A 1 82 ? 1.031 0.211 -9.583 1.00 95.31 82 LEU A C 1
ATOM 639 O O . LEU A 1 82 ? 2.243 0.173 -9.421 1.00 95.31 82 LEU A O 1
ATOM 643 N N . ARG A 1 83 ? 0.362 -0.823 -10.082 1.00 96.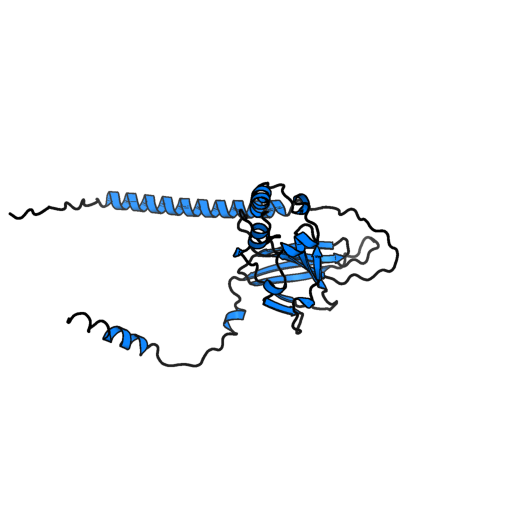56 83 ARG A N 1
ATOM 644 C CA . ARG A 1 83 ? 0.991 -2.094 -10.449 1.00 96.56 83 ARG A CA 1
ATOM 645 C C . ARG A 1 83 ? 1.800 -1.967 -11.737 1.00 96.56 83 ARG A C 1
ATOM 647 O O . ARG A 1 83 ? 1.276 -1.552 -12.775 1.00 96.56 83 ARG A O 1
ATOM 654 N N . ALA A 1 84 ? 3.057 -2.390 -11.688 1.00 96.25 84 ALA A N 1
ATOM 655 C CA . ALA A 1 84 ? 3.985 -2.393 -12.809 1.00 96.25 84 ALA A CA 1
ATOM 656 C C . ALA A 1 84 ? 3.421 -3.146 -14.019 1.00 96.25 84 ALA A C 1
ATOM 658 O O . ALA A 1 84 ? 3.443 -2.620 -15.133 1.00 96.25 84 ALA A O 1
ATOM 659 N N . THR A 1 85 ? 2.853 -4.339 -13.811 1.00 97.19 85 THR A N 1
ATOM 660 C CA . THR A 1 85 ? 2.296 -5.135 -14.914 1.00 97.19 85 THR A CA 1
ATOM 661 C C . THR A 1 85 ? 1.106 -4.443 -15.571 1.00 97.19 85 THR A C 1
ATOM 663 O O . THR A 1 85 ? 1.026 -4.392 -16.798 1.00 97.19 85 THR A O 1
ATOM 666 N N . ALA A 1 86 ? 0.211 -3.841 -14.782 1.00 96.88 86 ALA A N 1
ATOM 667 C CA . ALA A 1 86 ? -0.947 -3.118 -15.300 1.00 96.88 86 ALA A CA 1
ATOM 668 C C . ALA A 1 86 ? -0.524 -1.914 -16.157 1.00 96.88 86 ALA A C 1
ATOM 670 O O . ALA A 1 86 ? -1.061 -1.709 -17.246 1.00 96.88 86 ALA A O 1
ATOM 671 N N . LEU A 1 87 ? 0.488 -1.164 -15.709 1.00 96.50 87 LEU A N 1
ATOM 672 C CA . LEU A 1 87 ? 1.057 -0.057 -16.478 1.00 96.50 87 LEU A CA 1
ATOM 673 C C . LEU A 1 87 ? 1.775 -0.524 -17.747 1.00 96.50 87 LEU A C 1
ATOM 675 O O . LEU A 1 87 ? 1.708 0.162 -18.768 1.00 96.50 87 LEU A O 1
ATOM 679 N N . TYR A 1 88 ? 2.449 -1.673 -17.700 1.00 96.56 88 TYR A N 1
ATOM 680 C CA . TYR A 1 88 ? 3.119 -2.252 -18.861 1.00 96.56 88 TYR A CA 1
ATOM 681 C C . TYR A 1 88 ? 2.109 -2.629 -19.949 1.00 96.56 88 TYR A C 1
ATOM 683 O O . TYR A 1 88 ? 2.260 -2.211 -21.095 1.00 96.56 88 TYR A O 1
ATOM 691 N N . TYR A 1 89 ? 1.023 -3.320 -19.585 1.00 96.69 89 TYR A N 1
ATOM 692 C CA . TYR A 1 89 ? -0.058 -3.647 -20.523 1.00 96.69 89 TYR A CA 1
ATOM 693 C C . TYR A 1 89 ? -0.761 -2.408 -21.088 1.00 96.69 89 TYR A C 1
ATOM 695 O O . TYR A 1 89 ? -1.218 -2.432 -22.228 1.00 96.69 89 TYR A O 1
ATOM 703 N N . ALA A 1 90 ? -0.822 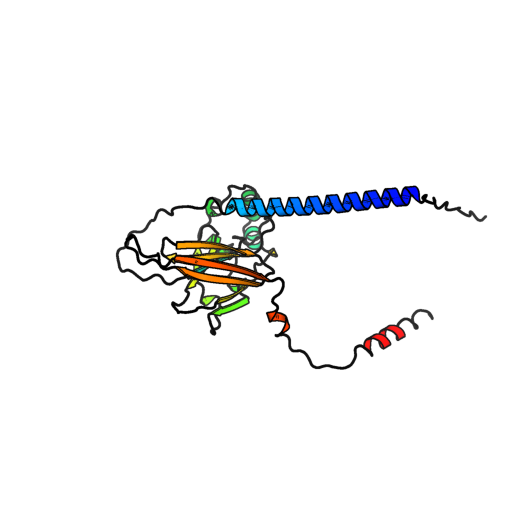-1.319 -20.318 1.00 95.12 90 ALA A N 1
ATOM 704 C CA . ALA A 1 90 ? -1.371 -0.045 -20.771 1.00 95.12 90 ALA A CA 1
ATOM 705 C C . ALA A 1 90 ? -0.397 0.783 -21.635 1.00 95.12 90 ALA A C 1
ATOM 707 O O . ALA A 1 90 ? -0.782 1.840 -22.132 1.00 95.12 90 ALA A O 1
ATOM 708 N N . GLY A 1 91 ? 0.863 0.356 -21.797 1.00 95.56 91 GLY A N 1
ATOM 709 C CA . GLY A 1 91 ? 1.894 1.133 -22.496 1.00 95.56 91 GLY A CA 1
ATOM 710 C C . GLY A 1 91 ? 2.305 2.418 -21.762 1.00 95.56 91 GLY A C 1
ATOM 711 O O . GLY A 1 91 ? 2.809 3.351 -22.382 1.00 95.56 91 GLY A O 1
ATOM 712 N N . LEU A 1 92 ? 2.069 2.491 -20.448 1.00 95.12 92 LEU A N 1
ATOM 713 C CA . LEU A 1 92 ? 2.327 3.670 -19.611 1.00 95.12 92 LEU A CA 1
ATOM 714 C C . LEU A 1 92 ? 3.543 3.507 -18.692 1.00 95.12 92 LEU A C 1
ATOM 716 O O . LEU A 1 92 ? 3.957 4.486 -18.070 1.00 95.12 92 LEU A O 1
ATOM 720 N N . TYR A 1 93 ? 4.113 2.301 -18.603 1.00 95.00 93 TYR A N 1
ATOM 721 C CA . TYR A 1 93 ? 5.182 1.985 -17.653 1.00 95.00 93 TYR A CA 1
ATOM 722 C C . TYR A 1 93 ? 6.372 2.944 -17.759 1.00 95.00 93 TYR A C 1
ATOM 724 O O . TYR A 1 93 ? 6.738 3.549 -16.757 1.00 95.00 93 TYR A O 1
ATOM 732 N N . ASP A 1 94 ? 6.919 3.158 -18.958 1.00 93.88 94 ASP A N 1
ATOM 733 C CA . ASP A 1 94 ? 8.106 4.006 -19.139 1.00 93.88 94 ASP A CA 1
ATOM 734 C C . ASP A 1 94 ? 7.848 5.460 -18.729 1.00 93.88 94 ASP A C 1
ATOM 736 O O . ASP A 1 94 ? 8.683 6.083 -18.074 1.00 93.88 94 ASP A O 1
ATOM 740 N N . LYS A 1 95 ? 6.660 5.991 -19.050 1.00 91.75 95 LYS A N 1
ATOM 741 C CA . LYS A 1 95 ? 6.254 7.350 -18.668 1.00 91.75 95 LYS A CA 1
ATOM 742 C C . LYS A 1 95 ? 6.179 7.495 -17.147 1.00 91.75 95 LYS A C 1
ATOM 744 O O . LYS A 1 95 ? 6.693 8.467 -16.600 1.00 91.75 95 LYS A O 1
ATOM 749 N N . VAL A 1 96 ? 5.546 6.539 -16.467 1.00 91.69 96 VAL A N 1
ATOM 750 C CA . VAL A 1 96 ? 5.400 6.567 -15.003 1.00 91.69 96 VAL A CA 1
ATOM 751 C C . VAL A 1 96 ? 6.747 6.330 -14.317 1.00 91.69 96 VAL A C 1
ATOM 753 O O . VAL A 1 96 ? 7.102 7.069 -13.407 1.00 91.69 96 VAL A O 1
ATOM 756 N N . SER A 1 97 ? 7.528 5.360 -14.790 1.00 91.94 97 SER A N 1
ATOM 757 C CA . SER A 1 97 ? 8.870 5.040 -14.288 1.00 91.94 97 SER A CA 1
ATOM 758 C C . SER A 1 97 ? 9.825 6.237 -14.365 1.00 91.94 97 SER A C 1
ATOM 760 O O . SER A 1 97 ? 10.600 6.478 -13.440 1.00 91.94 97 SER A O 1
ATOM 762 N N . GLN A 1 98 ? 9.754 7.025 -15.441 1.00 91.12 98 GLN A N 1
ATOM 763 C CA . GLN A 1 98 ? 10.521 8.267 -15.563 1.00 91.12 98 GLN A CA 1
ATOM 764 C C . GLN A 1 98 ? 9.998 9.359 -14.625 1.00 91.12 98 GLN A C 1
ATOM 766 O O . GLN A 1 98 ? 10.796 10.060 -14.010 1.00 91.12 98 GLN A O 1
ATOM 771 N N . ALA A 1 99 ? 8.677 9.495 -14.484 1.00 88.19 99 ALA A N 1
ATOM 772 C CA . ALA A 1 99 ? 8.076 10.512 -13.624 1.00 88.19 99 ALA A CA 1
ATOM 773 C C . ALA A 1 99 ? 8.416 10.300 -12.138 1.00 88.19 99 ALA A C 1
ATOM 775 O O . ALA A 1 99 ? 8.777 11.253 -11.456 1.00 88.19 99 ALA A O 1
ATOM 776 N N . VAL A 1 100 ? 8.399 9.049 -11.662 1.00 84.88 100 VAL A N 1
ATOM 777 C CA . VAL A 1 100 ? 8.717 8.677 -10.266 1.00 84.88 100 VAL A CA 1
ATOM 778 C C . VAL A 1 100 ? 10.163 9.023 -9.871 1.00 84.88 100 VAL A C 1
ATOM 780 O O . VAL A 1 100 ? 10.475 9.118 -8.687 1.00 84.88 100 VAL A O 1
ATOM 783 N N . GLN A 1 101 ? 11.052 9.272 -10.837 1.00 85.12 101 GLN A N 1
ATOM 784 C CA . GLN A 1 101 ? 12.417 9.731 -10.560 1.00 85.12 101 GLN A CA 1
ATOM 785 C C . GLN A 1 101 ? 12.494 11.214 -10.163 1.00 85.12 101 GLN A C 1
ATOM 787 O O . GLN A 1 101 ? 13.494 11.613 -9.561 1.00 85.12 101 GLN A O 1
ATOM 792 N N . ASP A 1 102 ? 11.485 12.041 -10.479 1.00 84.38 102 ASP A N 1
ATOM 793 C CA . ASP A 1 102 ? 11.436 13.422 -9.983 1.00 84.38 102 ASP A CA 1
ATOM 794 C C . ASP A 1 102 ? 11.012 13.400 -8.502 1.00 84.38 102 ASP A C 1
ATOM 796 O O . ASP A 1 102 ? 9.904 12.975 -8.184 1.00 84.38 102 ASP A O 1
ATOM 800 N N . PRO A 1 103 ? 11.838 13.895 -7.562 1.00 76.44 103 PRO A N 1
ATOM 801 C CA . PRO A 1 103 ? 11.492 13.923 -6.139 1.00 76.44 103 PRO A CA 1
ATOM 802 C C . PRO A 1 103 ? 10.278 14.804 -5.803 1.00 76.44 103 PRO A C 1
ATOM 804 O O . PRO A 1 103 ? 9.797 14.763 -4.672 1.00 76.44 103 PRO A O 1
ATOM 807 N N . ARG A 1 104 ? 9.817 15.639 -6.741 1.00 81.81 104 ARG A N 1
ATOM 808 C CA . ARG A 1 104 ? 8.612 16.470 -6.605 1.00 81.81 104 ARG A CA 1
ATOM 809 C C . ARG A 1 104 ? 7.374 15.821 -7.213 1.00 81.81 104 ARG A C 1
ATOM 811 O O . ARG A 1 104 ? 6.302 16.408 -7.113 1.00 81.81 104 ARG A O 1
ATOM 818 N N . PHE A 1 105 ? 7.528 14.667 -7.855 1.00 82.31 105 PHE A N 1
ATOM 819 C CA . PHE A 1 105 ? 6.429 13.956 -8.476 1.00 82.31 105 PHE A CA 1
ATOM 820 C C . PHE A 1 105 ? 5.378 13.570 -7.439 1.00 82.31 105 PHE A C 1
ATOM 822 O O . PHE A 1 105 ? 5.672 13.003 -6.385 1.00 82.31 105 PHE A O 1
ATOM 829 N N . THR A 1 106 ? 4.128 13.846 -7.776 1.00 80.75 106 THR A N 1
ATOM 830 C CA . THR A 1 106 ? 2.958 13.389 -7.048 1.00 80.75 106 THR A CA 1
ATOM 831 C C . THR A 1 106 ? 2.096 12.550 -7.977 1.00 80.75 106 THR A C 1
ATOM 833 O O . THR A 1 106 ? 2.036 12.774 -9.184 1.00 80.75 106 THR A O 1
ATOM 836 N N . LEU A 1 107 ? 1.355 11.588 -7.425 1.00 82.50 107 LEU A N 1
ATOM 837 C CA . LEU A 1 107 ? 0.453 10.764 -8.237 1.00 82.50 107 LEU A CA 1
ATOM 838 C C . LEU A 1 107 ? -0.607 11.604 -8.981 1.00 82.50 107 LEU A C 1
ATOM 840 O O . LEU A 1 107 ? -1.116 11.186 -10.020 1.00 82.50 107 LEU A O 1
ATOM 844 N N . GLN A 1 108 ? -0.923 12.792 -8.460 1.00 82.69 108 GLN A N 1
ATOM 845 C CA . GLN A 1 108 ? -1.863 13.737 -9.062 1.00 82.69 108 GLN A CA 1
ATOM 846 C C . GLN A 1 108 ? -1.363 14.263 -10.418 1.00 82.69 108 GLN A C 1
ATOM 848 O O . GLN A 1 108 ? -2.183 14.538 -11.289 1.00 82.69 108 GLN A O 1
ATOM 853 N N . ASP A 1 109 ? -0.046 14.292 -10.643 1.00 83.12 109 ASP A N 1
ATOM 854 C CA . ASP A 1 109 ? 0.564 14.763 -11.893 1.00 83.12 109 ASP A CA 1
ATOM 855 C C . ASP A 1 109 ? 0.306 13.827 -13.090 1.00 83.12 109 ASP A C 1
ATOM 857 O O . ASP A 1 109 ? 0.499 14.216 -14.242 1.00 83.12 109 ASP A O 1
ATOM 861 N N . LEU A 1 110 ? -0.133 12.582 -12.849 1.00 84.62 110 LEU A N 1
ATOM 862 C CA . LEU A 1 110 ? -0.470 11.632 -13.918 1.00 84.62 110 LEU A CA 1
ATOM 863 C C . LEU A 1 110 ? -1.871 11.836 -14.511 1.00 84.62 110 LEU A C 1
ATOM 865 O O . LEU A 1 110 ? -2.164 11.224 -15.537 1.00 84.62 110 LEU A O 1
ATOM 869 N N . ASP A 1 111 ? -2.712 12.666 -13.882 1.00 85.88 111 ASP A N 1
ATOM 870 C CA . ASP A 1 111 ? -4.085 12.986 -14.307 1.00 85.88 111 ASP A CA 1
ATOM 871 C C . ASP A 1 111 ? -4.944 11.750 -14.649 1.00 85.88 111 ASP A C 1
ATOM 873 O O . ASP A 1 111 ? -5.705 11.702 -15.615 1.00 85.88 111 ASP A O 1
ATOM 877 N N . PHE A 1 112 ? -4.793 10.680 -13.863 1.00 89.12 112 PHE A N 1
ATOM 878 C CA . PHE A 1 112 ? -5.602 9.478 -14.036 1.00 89.12 112 PHE A CA 1
ATOM 879 C C . PHE A 1 112 ? -7.021 9.685 -13.504 1.00 89.12 112 PHE A C 1
ATOM 881 O O . PHE A 1 112 ? -7.219 10.102 -12.354 1.00 89.12 112 PHE A O 1
ATOM 888 N N . SER A 1 113 ? -8.016 9.288 -14.301 1.00 90.00 113 SER A N 1
ATOM 889 C CA . SER A 1 113 ? -9.404 9.145 -13.846 1.00 90.00 113 SER A CA 1
ATOM 890 C C . SER A 1 113 ? -9.519 8.101 -12.725 1.00 90.00 113 SER A C 1
ATOM 892 O O . SER A 1 113 ? -8.620 7.282 -12.516 1.00 90.00 113 SER A O 1
ATOM 894 N N . SER A 1 114 ? -10.619 8.119 -11.968 1.00 87.56 114 SER A N 1
ATOM 895 C CA . SER A 1 114 ? -10.840 7.136 -10.895 1.00 87.56 114 SER A CA 1
ATOM 896 C C . SER A 1 114 ? -10.913 5.701 -11.423 1.00 87.56 114 SER A C 1
ATOM 898 O O . SER A 1 114 ? -10.370 4.802 -10.790 1.00 87.56 114 SER A O 1
ATOM 900 N N . GLU A 1 115 ? -11.496 5.494 -12.605 1.00 90.44 115 GLU A N 1
ATOM 901 C CA . GLU A 1 115 ? -11.558 4.178 -13.255 1.00 90.44 115 GLU A CA 1
ATOM 902 C C . GLU A 1 115 ? -10.161 3.673 -13.639 1.00 90.44 115 GLU A C 1
ATOM 904 O O . GLU A 1 115 ? -9.807 2.535 -13.337 1.00 90.44 115 GLU A O 1
ATOM 909 N N . GLN A 1 116 ? -9.327 4.538 -14.227 1.00 92.69 116 GLN A N 1
ATOM 910 C CA . GLN A 1 116 ? -7.942 4.196 -14.565 1.00 92.69 116 GLN A CA 1
ATOM 911 C C . GLN A 1 116 ? -7.112 3.890 -13.319 1.00 92.69 116 GLN A C 1
ATOM 913 O O . GLN A 1 116 ? -6.393 2.892 -13.293 1.00 92.69 116 GLN A O 1
ATOM 918 N N . LEU A 1 117 ? -7.226 4.708 -12.267 1.00 91.31 117 LEU A N 1
ATOM 919 C CA . LEU A 1 117 ? -6.551 4.422 -11.002 1.00 91.31 117 LEU A CA 1
ATOM 920 C C . LEU A 1 117 ? -6.995 3.079 -10.428 1.00 91.31 117 LEU A C 1
ATOM 922 O O . LEU A 1 117 ? -6.148 2.310 -9.992 1.00 91.31 117 LEU A O 1
ATOM 926 N N . GLN A 1 118 ? -8.288 2.765 -10.457 1.00 93.19 118 GLN A N 1
ATOM 927 C CA . GLN A 1 118 ? -8.792 1.486 -9.968 1.00 93.19 118 GLN A CA 1
ATOM 928 C C . GLN A 1 118 ? -8.295 0.297 -10.801 1.00 93.19 118 GLN A C 1
ATOM 930 O O . GLN A 1 118 ? -8.008 -0.761 -10.245 1.00 93.19 118 GLN A O 1
ATOM 935 N N . GLN A 1 119 ? -8.139 0.471 -12.114 1.00 95.06 119 GLN A N 1
ATOM 936 C CA . GLN A 1 119 ? -7.597 -0.552 -13.006 1.00 95.06 119 GLN A CA 1
ATOM 937 C C . GLN A 1 119 ? -6.099 -0.804 -12.763 1.00 95.06 119 GLN A C 1
ATOM 939 O O . GLN A 1 119 ? -5.649 -1.957 -12.754 1.00 95.06 119 GLN A O 1
ATOM 944 N N . TYR A 1 120 ? -5.321 0.263 -12.571 1.00 96.12 120 TYR A N 1
ATOM 945 C CA . TYR A 1 120 ? -3.867 0.182 -12.433 1.00 96.12 120 TYR A CA 1
ATOM 946 C C . TYR A 1 120 ? -3.403 -0.069 -11.000 1.00 96.12 120 TYR A C 1
ATOM 948 O O . TYR A 1 120 ? -2.308 -0.590 -10.810 1.00 96.12 120 TYR A O 1
ATOM 956 N N . ALA A 1 121 ? -4.206 0.253 -9.990 1.00 96.31 121 ALA A N 1
ATOM 957 C CA . ALA A 1 121 ? -3.850 0.044 -8.593 1.00 96.31 121 ALA A CA 1
ATOM 958 C C . ALA A 1 121 ? -3.882 -1.432 -8.175 1.00 96.31 121 ALA A C 1
ATOM 960 O O . ALA A 1 121 ? -4.344 -2.321 -8.898 1.00 96.31 121 ALA A O 1
ATOM 961 N N . HIS A 1 122 ? -3.371 -1.683 -6.972 1.00 97.19 122 HIS A N 1
ATOM 962 C CA . HIS A 1 122 ? -3.455 -2.976 -6.307 1.00 97.19 122 HIS A CA 1
ATOM 963 C C . HIS A 1 122 ? -4.891 -3.303 -5.885 1.00 97.19 122 HIS A C 1
ATOM 965 O O . HIS A 1 122 ? -5.670 -2.422 -5.518 1.00 97.19 122 HIS A O 1
ATOM 971 N N . SER A 1 123 ? -5.234 -4.591 -5.897 1.00 96.25 123 SER A N 1
ATOM 972 C CA . SER A 1 123 ? -6.550 -5.070 -5.475 1.00 96.25 123 SER A CA 1
ATOM 973 C C . SER A 1 123 ? -6.512 -5.531 -4.025 1.00 96.25 123 SER A C 1
ATOM 975 O O . SER A 1 123 ? -5.639 -6.298 -3.625 1.00 96.25 123 SER A O 1
ATOM 977 N N . ILE A 1 124 ? -7.509 -5.151 -3.224 1.00 97.25 124 ILE A N 1
ATOM 978 C CA . ILE A 1 124 ? -7.627 -5.693 -1.865 1.00 97.25 124 ILE A CA 1
ATOM 979 C C . ILE A 1 124 ? -7.797 -7.215 -1.862 1.00 97.25 124 ILE A C 1
ATOM 981 O O . ILE A 1 124 ? -7.319 -7.873 -0.945 1.00 97.25 124 ILE A O 1
ATOM 985 N N . TYR A 1 125 ? -8.426 -7.787 -2.892 1.00 96.81 125 TYR A N 1
ATOM 986 C CA . TYR A 1 125 ? -8.631 -9.233 -2.987 1.00 96.81 125 TYR A CA 1
ATOM 987 C C . TYR A 1 125 ? -7.318 -10.008 -3.119 1.00 96.81 125 TYR A C 1
ATOM 989 O O . TYR A 1 125 ? -7.256 -11.163 -2.707 1.00 96.81 125 TYR A O 1
ATOM 997 N N . SER A 1 126 ? -6.275 -9.393 -3.682 1.00 96.19 126 SER A N 1
ATOM 998 C CA . SER A 1 126 ? -4.957 -10.013 -3.780 1.00 96.19 126 SER A CA 1
ATOM 999 C C . SER A 1 126 ? -4.077 -9.681 -2.574 1.00 96.19 126 SER A C 1
ATOM 1001 O O . SER A 1 126 ? -3.380 -10.570 -2.080 1.00 96.19 126 SER A O 1
ATOM 1003 N N . MET A 1 127 ? -4.168 -8.461 -2.036 1.00 97.31 127 MET A N 1
ATOM 1004 C CA . MET A 1 127 ? -3.359 -8.028 -0.892 1.00 97.31 127 MET A CA 1
ATOM 1005 C C . MET A 1 127 ? -3.835 -8.594 0.456 1.00 97.31 127 MET A C 1
ATOM 1007 O O . MET A 1 127 ? -3.013 -8.989 1.280 1.00 97.31 127 MET A O 1
ATOM 1011 N N . LEU A 1 128 ? -5.143 -8.642 0.726 1.00 97.31 128 LEU A N 1
ATOM 1012 C CA . LEU A 1 128 ? -5.682 -9.050 2.028 1.00 97.31 128 LEU A CA 1
ATOM 1013 C C . LEU A 1 128 ? -5.723 -10.577 2.159 1.00 97.31 128 LEU A C 1
ATOM 1015 O O . LEU A 1 128 ? -6.652 -11.227 1.688 1.00 97.31 128 LEU A O 1
ATOM 1019 N N . LYS A 1 129 ? -4.741 -11.161 2.853 1.00 96.38 129 LYS A N 1
ATOM 1020 C CA . LYS A 1 129 ? -4.678 -12.618 3.080 1.00 96.38 129 LYS A CA 1
ATOM 1021 C C . LYS A 1 129 ? -5.496 -13.068 4.285 1.00 96.38 129 LYS A C 1
ATOM 1023 O O . LYS A 1 129 ? -5.995 -14.189 4.311 1.00 96.38 129 LYS A O 1
ATOM 1028 N N . ARG A 1 130 ? -5.607 -12.216 5.308 1.00 95.62 130 ARG A N 1
ATOM 1029 C CA . ARG A 1 130 ? -6.401 -12.481 6.515 1.00 95.62 130 ARG A CA 1
ATOM 1030 C C . ARG A 1 130 ? -6.847 -11.177 7.153 1.00 95.62 130 ARG A C 1
ATOM 1032 O O . ARG A 1 130 ? -6.067 -10.231 7.206 1.00 95.62 130 ARG A O 1
ATOM 1039 N N . CYS A 1 131 ? -8.058 -11.162 7.699 1.00 96.38 131 CYS A N 1
ATOM 1040 C CA . CYS A 1 131 ? -8.572 -10.054 8.490 1.00 96.38 131 CYS A CA 1
ATOM 1041 C C . CYS A 1 131 ? -9.395 -10.585 9.663 1.00 96.38 131 CYS A C 1
ATOM 1043 O O . CYS A 1 131 ? -10.238 -11.470 9.498 1.00 96.38 131 CYS A O 1
ATOM 1045 N N . ARG A 1 132 ? -9.153 -10.042 10.855 1.00 96.06 132 ARG A N 1
ATOM 1046 C CA . ARG A 1 132 ? -9.979 -10.278 12.035 1.00 96.06 132 ARG A CA 1
ATOM 1047 C C . ARG A 1 132 ? -10.252 -8.965 12.743 1.00 96.06 132 ARG A C 1
ATOM 1049 O O . ARG A 1 132 ? -9.324 -8.278 13.163 1.00 96.06 132 ARG A O 1
ATOM 1056 N N . LEU A 1 133 ? -11.527 -8.649 12.913 1.00 93.69 133 LEU A N 1
ATOM 1057 C CA . LEU A 1 133 ? -11.982 -7.506 13.686 1.00 93.69 133 LEU A CA 1
ATOM 1058 C C . LEU A 1 133 ? -12.619 -8.028 14.972 1.00 93.69 133 LEU A C 1
ATOM 1060 O O . LEU A 1 133 ? -13.657 -8.690 14.970 1.00 93.69 133 LEU A O 1
ATOM 1064 N N . ASN A 1 134 ? -11.958 -7.758 16.091 1.00 90.50 134 ASN A N 1
ATOM 1065 C CA . ASN A 1 134 ? -12.214 -8.348 17.396 1.00 90.50 134 ASN A CA 1
ATOM 1066 C C . ASN A 1 134 ? -12.095 -9.880 17.343 1.00 90.50 134 ASN A C 1
ATOM 1068 O O . ASN A 1 134 ? -10.984 -10.422 17.311 1.00 90.50 134 ASN A O 1
ATOM 1072 N N . ASN A 1 135 ? -13.236 -10.569 17.306 1.00 89.06 135 ASN A N 1
ATOM 1073 C CA . ASN A 1 135 ? -13.341 -12.026 17.204 1.00 89.06 135 ASN A CA 1
ATOM 1074 C C . ASN A 1 135 ? -14.091 -12.477 15.939 1.00 89.06 135 ASN A C 1
ATOM 1076 O O . ASN A 1 135 ? -14.301 -13.673 15.770 1.00 89.06 135 ASN A O 1
ATOM 1080 N N . ALA A 1 136 ? -14.484 -11.544 15.069 1.00 93.00 136 ALA A N 1
ATOM 1081 C CA . ALA A 1 136 ? -15.142 -11.841 13.806 1.00 93.00 136 ALA A CA 1
ATOM 1082 C C . ALA A 1 136 ? -14.128 -11.813 12.659 1.00 93.00 136 ALA A C 1
ATOM 1084 O O . ALA A 1 136 ? -13.245 -10.950 12.613 1.00 93.00 136 ALA A O 1
ATOM 1085 N N . GLU A 1 137 ? -14.256 -12.757 11.732 1.00 95.12 137 GLU A N 1
ATOM 1086 C CA . GLU A 1 137 ? -13.531 -12.701 10.467 1.00 95.12 137 GLU A CA 1
ATOM 1087 C C . GLU A 1 137 ? -14.081 -11.556 9.613 1.00 95.12 137 GLU A C 1
ATOM 1089 O O . GLU A 1 137 ? -15.292 -11.351 9.528 1.00 95.12 137 GLU A O 1
ATOM 1094 N N . CYS A 1 138 ? -13.174 -10.803 9.002 1.00 94.38 138 CYS A N 1
ATOM 1095 C CA . CYS A 1 138 ? -13.489 -9.810 7.983 1.00 94.38 138 CYS A CA 1
ATOM 1096 C C . CYS A 1 138 ? -12.845 -10.227 6.662 1.00 94.38 138 CYS A C 1
ATOM 1098 O O . CYS A 1 138 ? -11.933 -11.054 6.619 1.00 94.38 138 CYS A O 1
ATOM 1100 N N . ASN A 1 139 ? -13.335 -9.673 5.564 1.00 95.94 139 ASN A N 1
ATOM 1101 C CA . ASN A 1 139 ? -12.832 -9.941 4.227 1.00 95.94 139 ASN A CA 1
ATOM 1102 C C . ASN A 1 139 ? -12.851 -8.656 3.388 1.00 95.94 139 ASN A C 1
ATOM 1104 O O . ASN A 1 139 ? -13.228 -7.593 3.876 1.00 95.94 139 ASN A O 1
ATOM 1108 N N . ALA A 1 140 ? -12.447 -8.757 2.123 1.00 96.12 140 ALA A N 1
ATOM 1109 C CA . ALA A 1 140 ? -12.364 -7.629 1.200 1.00 96.12 140 ALA A CA 1
ATOM 1110 C C . ALA A 1 140 ? -13.665 -6.810 1.072 1.00 96.12 140 ALA A C 1
ATOM 1112 O O . ALA A 1 140 ? -13.594 -5.605 0.867 1.00 96.12 140 ALA A O 1
ATOM 1113 N N . GLN A 1 141 ? -14.840 -7.426 1.235 1.00 96.25 141 GLN A N 1
ATOM 1114 C CA . GLN A 1 141 ? -16.139 -6.750 1.124 1.00 96.25 141 GLN A CA 1
ATOM 1115 C C . GLN A 1 141 ? -16.423 -5.811 2.302 1.00 96.25 141 GLN A C 1
ATOM 1117 O O . GLN A 1 141 ? -17.275 -4.936 2.200 1.00 96.25 141 GLN A O 1
ATOM 1122 N N . ASN A 1 142 ? -15.715 -5.976 3.424 1.00 95.62 142 ASN A N 1
ATOM 1123 C CA . ASN A 1 142 ? -15.816 -5.065 4.563 1.00 95.62 142 ASN A CA 1
ATOM 1124 C C . ASN A 1 142 ? -15.046 -3.756 4.352 1.00 95.62 142 ASN A C 1
ATOM 1126 O O . ASN A 1 142 ? -15.112 -2.878 5.211 1.00 95.62 142 ASN A O 1
ATOM 1130 N N . PHE A 1 143 ? -14.305 -3.639 3.251 1.00 96.19 143 PHE A N 1
ATOM 1131 C CA . PHE A 1 143 ? -13.516 -2.465 2.935 1.00 96.19 143 PHE A CA 1
ATOM 1132 C C . PHE A 1 143 ? -14.090 -1.755 1.721 1.00 96.19 143 PHE A C 1
ATOM 1134 O O . PHE A 1 143 ? -14.414 -2.361 0.701 1.00 96.19 143 PHE A O 1
ATOM 1141 N N . GLU A 1 144 ? -14.145 -0.440 1.820 1.00 94.94 144 GLU A N 1
ATOM 1142 C CA . GLU A 1 144 ? -14.543 0.427 0.728 1.00 94.94 144 GLU A CA 1
ATOM 1143 C C . GLU A 1 144 ? -13.306 0.937 -0.007 1.00 94.94 144 GLU A C 1
ATOM 1145 O O . GLU A 1 144 ? -12.324 1.348 0.616 1.00 94.94 144 GLU A O 1
ATOM 1150 N N . SER A 1 145 ? -13.343 0.924 -1.338 1.00 93.94 145 SER A N 1
ATOM 1151 C CA . SER A 1 145 ? -12.273 1.511 -2.137 1.00 93.94 145 SER A CA 1
ATOM 1152 C C . SER A 1 145 ? -12.427 3.028 -2.173 1.00 93.94 145 SER A C 1
ATOM 1154 O O . SER A 1 145 ? -13.477 3.538 -2.555 1.00 93.94 145 SER A O 1
ATOM 1156 N N . VAL A 1 146 ? -11.380 3.747 -1.775 1.00 92.25 146 VAL A N 1
ATOM 1157 C CA . VAL A 1 146 ? -11.377 5.211 -1.696 1.00 92.25 146 VAL A CA 1
ATOM 1158 C C . VAL A 1 146 ? -10.171 5.777 -2.437 1.00 92.25 146 VAL A C 1
ATOM 1160 O O . VAL A 1 146 ? -9.057 5.259 -2.326 1.00 92.25 146 VAL A O 1
ATOM 1163 N N . ARG A 1 147 ? -10.382 6.852 -3.202 1.00 90.75 147 ARG A N 1
ATOM 1164 C CA . ARG A 1 147 ? -9.301 7.597 -3.858 1.00 90.75 147 ARG A CA 1
ATOM 1165 C C . ARG A 1 147 ? -8.688 8.574 -2.860 1.00 90.75 147 ARG A C 1
ATOM 1167 O O . ARG A 1 147 ? -9.405 9.352 -2.241 1.00 90.75 147 ARG A O 1
ATOM 1174 N N . THR A 1 148 ? -7.366 8.561 -2.741 1.00 88.88 148 THR A N 1
ATOM 1175 C CA . THR A 1 148 ? -6.601 9.485 -1.891 1.00 88.88 148 THR A CA 1
ATOM 1176 C C . THR A 1 148 ? -5.434 10.097 -2.673 1.00 88.88 148 THR A C 1
ATOM 1178 O O . THR A 1 148 ? -5.160 9.708 -3.812 1.00 88.88 148 THR A O 1
ATOM 1181 N N . LYS A 1 149 ? -4.680 11.011 -2.045 1.00 86.38 149 LYS A N 1
ATOM 1182 C CA . LYS A 1 149 ? -3.404 11.521 -2.587 1.00 86.38 149 LYS A CA 1
ATOM 1183 C C . LYS A 1 149 ? -2.353 10.416 -2.816 1.00 86.38 149 LYS A C 1
ATOM 1185 O O . LYS A 1 149 ? -1.436 10.612 -3.606 1.00 86.38 149 LYS A O 1
ATOM 1190 N N . HIS A 1 150 ? -2.512 9.260 -2.167 1.00 88.06 150 HIS A N 1
ATOM 1191 C CA . HIS A 1 150 ? -1.647 8.082 -2.298 1.00 88.06 150 HIS A CA 1
ATOM 1192 C C . HIS A 1 150 ? -2.172 7.049 -3.305 1.00 88.06 150 HIS A C 1
ATOM 1194 O O . HIS A 1 150 ? -1.639 5.948 -3.380 1.00 88.06 150 HIS A O 1
ATOM 1200 N N . GLY A 1 151 ? -3.215 7.376 -4.074 1.00 91.00 151 GLY A N 1
ATOM 1201 C CA . GLY A 1 151 ? -3.832 6.469 -5.041 1.00 91.00 151 GLY A CA 1
ATOM 1202 C C . GLY A 1 151 ? -5.065 5.771 -4.490 1.00 91.00 151 GLY A C 1
ATOM 1203 O O . GLY A 1 151 ? -5.808 6.349 -3.693 1.00 91.00 151 GLY A O 1
ATOM 1204 N N . MET A 1 152 ? -5.315 4.548 -4.957 1.00 93.88 152 MET A N 1
ATOM 1205 C CA . MET A 1 152 ? -6.453 3.756 -4.491 1.00 93.88 152 MET A CA 1
ATOM 1206 C C . MET A 1 152 ? -6.109 3.067 -3.176 1.00 93.88 152 MET A C 1
ATOM 1208 O O . MET A 1 152 ? -5.141 2.313 -3.084 1.00 93.88 152 MET A O 1
ATOM 1212 N N . CYS A 1 153 ? -6.932 3.322 -2.168 1.00 95.25 153 CYS A N 1
ATOM 1213 C CA . CYS A 1 153 ? -6.773 2.802 -0.820 1.00 95.25 153 CYS A CA 1
ATOM 1214 C C . CYS A 1 153 ? -8.049 2.100 -0.363 1.00 95.25 153 CYS A C 1
ATOM 1216 O O . CYS A 1 153 ? -9.079 2.133 -1.041 1.00 95.25 153 CYS A O 1
ATOM 1218 N N . PHE A 1 154 ? -7.980 1.473 0.808 1.00 96.50 154 PHE A N 1
ATOM 1219 C CA . PHE A 1 154 ? -9.069 0.674 1.353 1.00 96.50 154 PHE A CA 1
ATOM 1220 C C . PHE A 1 154 ? -9.441 1.157 2.747 1.00 96.50 154 PHE A C 1
ATOM 1222 O O . PHE A 1 154 ? -8.608 1.161 3.654 1.00 96.50 154 PHE A O 1
ATOM 1229 N N . ARG A 1 155 ? -10.698 1.577 2.899 1.00 94.94 155 ARG A N 1
ATOM 1230 C CA . ARG A 1 155 ? -11.275 2.124 4.126 1.00 94.94 155 ARG A CA 1
ATOM 1231 C C . ARG A 1 155 ? -12.074 1.056 4.864 1.00 94.94 155 ARG A C 1
ATOM 1233 O O . ARG A 1 155 ? -13.012 0.497 4.308 1.00 94.94 155 ARG A O 1
ATOM 1240 N N . LEU A 1 156 ? -11.747 0.835 6.132 1.00 93.75 156 LEU A N 1
ATOM 1241 C CA . LEU A 1 156 ? -12.508 0.024 7.076 1.00 93.75 156 LEU A CA 1
ATOM 1242 C C . LEU A 1 156 ? -13.138 0.926 8.133 1.00 93.75 156 LEU A C 1
ATOM 1244 O O . LEU A 1 156 ? -12.435 1.667 8.821 1.00 93.75 156 LEU A O 1
ATOM 1248 N N . GLN A 1 157 ? -14.453 0.819 8.302 1.00 90.12 157 GLN A N 1
ATOM 1249 C CA . GLN A 1 157 ? -15.149 1.470 9.408 1.00 90.12 157 GLN A CA 1
ATOM 1250 C C . GLN A 1 157 ? -14.907 0.687 10.701 1.00 90.12 157 GLN A C 1
ATOM 1252 O O . GLN A 1 157 ? -15.159 -0.519 10.769 1.00 90.12 157 GLN A O 1
ATOM 1257 N N . ILE A 1 158 ? -14.411 1.365 11.733 1.00 85.44 158 ILE A N 1
ATOM 1258 C CA . ILE A 1 158 ? -14.133 0.769 13.035 1.00 85.44 158 ILE A CA 1
ATOM 1259 C C . ILE A 1 158 ? -15.361 0.967 13.937 1.00 85.44 158 ILE A C 1
ATOM 1261 O O . ILE A 1 158 ? -15.779 2.101 14.183 1.00 85.44 158 ILE A O 1
ATOM 1265 N N . PRO A 1 159 ? -15.942 -0.116 14.484 1.00 82.25 159 PRO A N 1
ATOM 1266 C CA . PRO A 1 159 ? -17.041 -0.011 15.430 1.00 82.25 159 PRO A CA 1
ATOM 1267 C C . PRO A 1 159 ? -16.634 0.801 16.659 1.00 82.25 159 PRO A C 1
ATOM 1269 O O . PRO A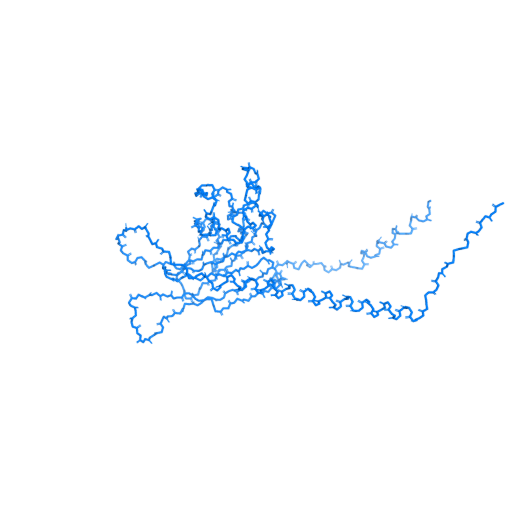 1 159 ? -15.554 0.597 17.225 1.00 82.25 159 PRO A O 1
ATOM 1272 N N . ARG A 1 160 ? -17.533 1.673 17.123 1.00 72.69 160 ARG A N 1
ATOM 1273 C CA . ARG A 1 160 ? -17.359 2.358 18.405 1.00 72.69 160 ARG A CA 1
ATOM 1274 C C . ARG A 1 160 ? -17.523 1.360 19.543 1.00 72.69 160 ARG A C 1
ATOM 1276 O O . ARG A 1 160 ? -18.618 0.882 19.820 1.00 72.69 160 ARG A O 1
ATOM 1283 N N . GLY A 1 161 ? -16.419 1.053 20.208 1.00 69.12 161 GLY A N 1
ATOM 1284 C CA . GLY A 1 161 ? -16.374 0.179 21.370 1.00 69.12 161 GLY A CA 1
ATOM 1285 C C . GLY A 1 161 ? -15.242 0.588 22.303 1.00 69.12 161 GLY A C 1
ATOM 1286 O O . GLY A 1 161 ? -14.306 1.268 21.894 1.00 69.12 161 GLY A O 1
ATOM 1287 N N . LYS A 1 162 ? -15.318 0.161 23.571 1.00 70.25 162 LYS A N 1
ATOM 1288 C CA . LYS A 1 162 ? -14.286 0.467 24.582 1.00 70.25 162 LYS A CA 1
ATOM 1289 C C . LYS A 1 162 ? -12.908 -0.099 24.218 1.00 70.25 162 LYS A C 1
ATOM 1291 O O . LYS A 1 162 ? -11.897 0.416 24.680 1.00 70.25 162 LYS A O 1
ATOM 1296 N N . GLN A 1 163 ? -12.873 -1.165 23.422 1.00 80.44 163 GLN A N 1
ATOM 1297 C CA . GLN A 1 163 ? -11.647 -1.770 22.929 1.00 80.44 163 GLN A CA 1
ATOM 1298 C C . GLN A 1 163 ? -11.931 -2.466 21.599 1.00 80.44 163 GLN A C 1
ATOM 1300 O O . GLN A 1 163 ? -12.751 -3.382 21.549 1.00 80.44 163 GLN A O 1
ATOM 1305 N N . THR 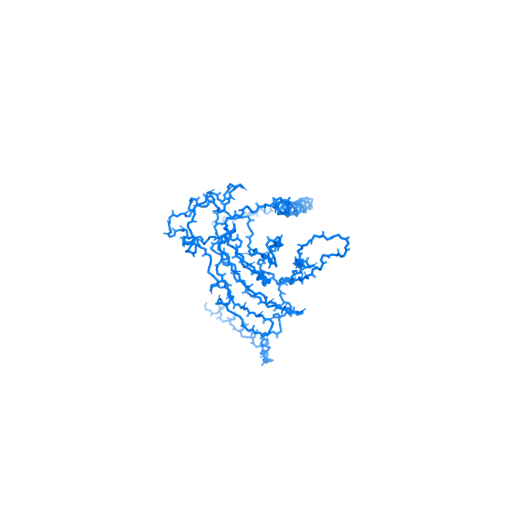A 1 164 ? -11.228 -2.049 20.548 1.00 87.19 164 THR A N 1
ATOM 1306 C CA . THR A 1 164 ? -11.288 -2.693 19.234 1.00 87.19 164 THR A CA 1
ATOM 1307 C C . THR A 1 164 ? -9.915 -3.252 18.883 1.00 87.19 164 THR A C 1
ATOM 1309 O O . THR A 1 164 ? -8.905 -2.563 19.013 1.00 87.19 164 THR A O 1
ATOM 1312 N N . ARG A 1 165 ? -9.865 -4.517 18.462 1.00 91.69 165 ARG A N 1
ATOM 1313 C CA . ARG A 1 165 ? -8.643 -5.197 18.019 1.00 91.69 165 ARG A CA 1
ATOM 1314 C C . ARG A 1 165 ? -8.775 -5.541 16.546 1.00 91.69 165 ARG A C 1
ATOM 1316 O O . ARG A 1 165 ? -9.629 -6.343 16.192 1.00 91.69 165 ARG A O 1
ATOM 1323 N N . LEU A 1 166 ? -7.926 -4.968 15.705 1.00 93.12 166 LEU A N 1
ATOM 1324 C CA . LEU A 1 166 ? -7.844 -5.309 14.289 1.00 93.12 166 LEU A CA 1
ATOM 1325 C C . LEU A 1 166 ? -6.557 -6.090 14.033 1.00 93.12 166 LEU A C 1
ATOM 1327 O O . LEU A 1 166 ? -5.474 -5.656 14.418 1.00 93.12 166 LEU A O 1
ATOM 1331 N N . GLU A 1 167 ? -6.684 -7.234 13.377 1.00 95.00 167 GLU A N 1
ATOM 1332 C CA . GLU A 1 167 ? -5.566 -8.027 12.882 1.00 95.00 167 GLU A CA 1
ATOM 1333 C C . GLU A 1 167 ? -5.699 -8.169 11.373 1.00 95.00 167 GLU A C 1
ATOM 1335 O O . GLU A 1 167 ? -6.739 -8.602 10.880 1.00 95.00 167 GLU A O 1
ATOM 1340 N N . MET A 1 168 ? -4.644 -7.827 10.641 1.00 95.31 168 MET A N 1
ATOM 1341 C CA . MET A 1 168 ? -4.590 -7.985 9.191 1.00 95.31 168 MET A CA 1
ATOM 1342 C C . MET A 1 168 ? -3.274 -8.646 8.796 1.00 95.31 168 MET A C 1
ATOM 1344 O O . MET A 1 168 ? -2.224 -8.342 9.360 1.00 95.31 168 MET A O 1
ATOM 1348 N N . ILE A 1 169 ? -3.339 -9.544 7.816 1.00 95.56 169 ILE A N 1
ATOM 1349 C CA . ILE A 1 169 ? -2.172 -10.037 7.086 1.00 95.56 169 ILE A CA 1
ATOM 1350 C C . ILE A 1 169 ? -2.306 -9.513 5.667 1.00 95.56 169 ILE A C 1
ATOM 1352 O O . ILE A 1 169 ? -3.261 -9.860 4.966 1.00 95.56 169 ILE A O 1
ATOM 1356 N N . LEU A 1 170 ? -1.351 -8.678 5.279 1.00 96.12 170 LEU A N 1
ATOM 1357 C CA . LEU A 1 170 ? -1.317 -8.022 3.985 1.00 96.12 170 LEU A CA 1
ATOM 1358 C C . LEU A 1 170 ? -0.086 -8.483 3.206 1.00 96.12 170 LEU A C 1
ATOM 1360 O O . LEU A 1 170 ? 1.009 -8.582 3.760 1.00 96.12 170 LEU A O 1
ATOM 1364 N N . ASP A 1 171 ? -0.287 -8.751 1.927 1.00 96.69 171 ASP A N 1
ATOM 1365 C CA . ASP A 1 171 ? 0.755 -8.986 0.937 1.00 96.69 171 ASP A CA 1
ATOM 1366 C C . ASP A 1 171 ? 0.958 -7.692 0.145 1.00 96.69 171 ASP A C 1
ATOM 1368 O O . ASP A 1 171 ? 0.010 -7.233 -0.495 1.00 96.69 171 ASP A O 1
ATOM 1372 N N . PRO A 1 172 ? 2.137 -7.055 0.234 1.00 95.31 172 PRO A N 1
ATOM 1373 C CA . PRO A 1 172 ? 2.413 -5.819 -0.490 1.00 95.31 172 PRO A CA 1
ATOM 1374 C C . PRO A 1 172 ? 2.571 -6.032 -1.998 1.00 95.31 172 PRO A C 1
ATOM 1376 O O . PRO A 1 172 ? 2.574 -5.044 -2.722 1.00 95.31 172 PRO A O 1
ATOM 1379 N N . GLU A 1 173 ? 2.693 -7.276 -2.482 1.00 96.38 173 GLU A N 1
ATOM 1380 C CA . GLU A 1 173 ? 2.928 -7.585 -3.897 1.00 96.38 173 GLU A CA 1
ATOM 1381 C C . GLU A 1 173 ? 4.203 -6.901 -4.429 1.00 96.38 173 GLU A C 1
ATOM 1383 O O . GLU A 1 173 ? 4.180 -6.186 -5.427 1.00 96.38 173 GLU A O 1
ATOM 1388 N N . GLU A 1 174 ? 5.337 -7.128 -3.750 1.00 94.00 174 GLU A N 1
ATOM 1389 C CA . GLU A 1 174 ? 6.655 -6.521 -4.041 1.00 94.00 174 GLU A CA 1
ATOM 1390 C C . GLU A 1 174 ? 7.061 -6.571 -5.524 1.00 94.00 174 GLU A C 1
ATOM 1392 O O . GLU A 1 174 ? 7.677 -5.638 -6.035 1.00 94.00 174 GLU A O 1
ATOM 1397 N N . SER A 1 175 ? 6.687 -7.634 -6.242 1.00 94.56 175 SER A N 1
ATOM 1398 C CA . SER A 1 175 ? 6.984 -7.804 -7.670 1.00 94.56 175 SER A CA 1
ATOM 1399 C C . SER A 1 175 ? 6.243 -6.832 -8.593 1.00 94.56 175 SER A C 1
ATOM 1401 O O . SER A 1 175 ? 6.623 -6.691 -9.751 1.00 94.56 175 SER A O 1
ATOM 1403 N N . GLU A 1 176 ? 5.183 -6.183 -8.110 1.00 96.12 176 GLU A N 1
ATOM 1404 C CA . GLU A 1 176 ? 4.367 -5.227 -8.866 1.00 96.12 176 GLU A CA 1
ATOM 1405 C C . GLU A 1 176 ? 4.806 -3.771 -8.657 1.00 96.12 176 GLU A C 1
ATOM 1407 O O . GLU A 1 176 ? 4.160 -2.857 -9.170 1.00 96.12 176 GLU A O 1
ATOM 1412 N N . TYR A 1 177 ? 5.888 -3.526 -7.917 1.00 94.88 177 TYR A N 1
ATOM 1413 C CA . TYR A 1 177 ? 6.368 -2.170 -7.672 1.00 94.88 177 TYR A CA 1
ATOM 1414 C C . TYR A 1 177 ? 6.952 -1.546 -8.940 1.00 94.88 177 TYR A C 1
ATOM 1416 O O . TYR A 1 177 ? 7.767 -2.155 -9.634 1.00 94.88 177 TYR A O 1
ATOM 1424 N N . VAL A 1 178 ? 6.575 -0.296 -9.219 1.00 92.75 178 VAL A N 1
ATOM 1425 C CA . VAL A 1 178 ? 7.192 0.474 -10.306 1.00 92.75 178 VAL A CA 1
ATOM 1426 C C . VAL A 1 178 ? 8.629 0.812 -9.926 1.00 92.75 178 VAL A C 1
ATOM 1428 O O . VAL A 1 178 ? 8.898 1.273 -8.817 1.00 92.75 178 VAL A O 1
ATOM 1431 N N . LEU A 1 179 ? 9.558 0.582 -10.854 1.00 90.50 179 LEU A N 1
ATOM 1432 C CA . LEU A 1 179 ? 10.968 0.915 -10.676 1.00 90.50 179 LEU A CA 1
ATOM 1433 C C . LEU A 1 179 ? 11.320 2.228 -11.394 1.00 90.50 179 LEU A C 1
ATOM 1435 O O . LEU A 1 179 ? 10.761 2.488 -12.459 1.00 90.50 179 LEU A O 1
ATOM 1439 N N . PRO A 1 180 ? 12.283 3.014 -10.884 1.00 86.94 180 PRO A N 1
ATOM 1440 C CA . PRO A 1 180 ? 12.975 2.803 -9.614 1.00 86.94 180 PRO A CA 1
ATOM 1441 C C . PRO A 1 180 ? 12.069 3.126 -8.417 1.00 86.94 180 PRO A C 1
ATOM 1443 O O . PRO A 1 180 ? 11.278 4.061 -8.465 1.00 86.94 180 PRO A O 1
ATOM 1446 N N . ASN A 1 181 ? 12.215 2.356 -7.338 1.00 79.94 181 ASN A N 1
ATOM 1447 C CA . ASN A 1 181 ? 11.636 2.672 -6.036 1.00 79.94 181 ASN A CA 1
ATOM 1448 C C . ASN A 1 181 ? 12.769 2.907 -5.024 1.00 79.94 181 ASN A C 1
ATOM 1450 O O . ASN A 1 181 ? 13.874 2.390 -5.189 1.00 79.94 181 ASN A O 1
ATOM 1454 N N . ASP A 1 182 ? 12.503 3.664 -3.961 1.00 74.56 182 ASP A N 1
ATOM 1455 C CA . ASP A 1 182 ? 13.487 3.955 -2.904 1.00 74.56 182 ASP A CA 1
ATOM 1456 C C . ASP A 1 182 ? 13.749 2.744 -1.971 1.00 74.56 182 ASP A C 1
ATOM 1458 O O . ASP A 1 182 ? 14.254 2.894 -0.859 1.00 74.56 182 ASP A O 1
ATOM 1462 N N . GLY A 1 183 ? 13.381 1.526 -2.388 1.00 77.75 183 GLY A N 1
ATOM 1463 C CA . GLY A 1 183 ? 13.501 0.299 -1.596 1.00 77.75 183 GLY A CA 1
ATOM 1464 C C . GLY A 1 183 ? 12.462 0.156 -0.479 1.00 77.75 183 GLY A C 1
ATOM 1465 O O . GLY A 1 183 ? 12.530 -0.792 0.304 1.00 77.75 183 GLY A O 1
ATOM 1466 N N . PHE A 1 184 ? 11.497 1.073 -0.386 1.00 81.81 184 PHE A N 1
ATOM 1467 C CA . PHE A 1 184 ? 10.423 1.004 0.601 1.00 81.81 184 PHE A CA 1
ATOM 1468 C C . PHE A 1 184 ? 9.276 0.129 0.108 1.00 81.81 184 PHE A C 1
ATOM 1470 O O . PHE A 1 184 ? 8.616 0.453 -0.874 1.00 81.81 184 PHE A O 1
ATOM 1477 N N . THR A 1 185 ? 9.003 -0.940 0.854 1.00 90.31 185 THR A N 1
ATOM 1478 C CA . THR A 1 185 ? 7.847 -1.814 0.647 1.00 90.31 185 THR A CA 1
ATOM 1479 C C . THR A 1 185 ? 6.986 -1.836 1.900 1.00 90.31 185 THR A C 1
ATOM 1481 O O . THR A 1 185 ? 7.496 -1.970 3.017 1.00 90.31 185 THR A O 1
ATOM 1484 N N . GLY A 1 186 ? 5.672 -1.746 1.722 1.00 93.88 186 GLY A N 1
ATOM 1485 C CA . GLY A 1 186 ? 4.719 -1.879 2.808 1.00 93.88 186 GLY A CA 1
ATOM 1486 C C . GLY A 1 186 ? 3.452 -1.090 2.545 1.00 93.88 186 GLY A C 1
ATOM 1487 O O . GLY A 1 186 ? 3.002 -0.962 1.408 1.00 93.88 186 GLY A O 1
ATOM 1488 N N . PHE A 1 187 ? 2.887 -0.552 3.618 1.00 94.88 187 PHE A N 1
ATOM 1489 C CA . PHE A 1 187 ? 1.600 0.121 3.599 1.00 94.88 187 PHE A CA 1
ATOM 1490 C C . PHE A 1 187 ? 1.672 1.444 4.344 1.00 94.88 187 PHE A C 1
ATOM 1492 O O . PHE A 1 187 ? 2.293 1.544 5.403 1.00 94.88 187 PHE A O 1
ATOM 1499 N N . LEU A 1 188 ? 0.993 2.450 3.811 1.00 92.81 188 LEU A N 1
ATOM 1500 C CA . LEU A 1 188 ? 0.645 3.643 4.564 1.00 92.81 188 LEU A CA 1
ATOM 1501 C C . LEU A 1 188 ? -0.682 3.394 5.279 1.00 92.81 188 LEU A C 1
ATOM 1503 O O . LEU A 1 188 ? -1.640 2.944 4.653 1.00 92.81 188 LEU A O 1
ATOM 1507 N N . ILE A 1 189 ? -0.741 3.719 6.565 1.00 92.44 189 ILE A N 1
ATOM 1508 C CA . ILE A 1 189 ? -1.956 3.681 7.373 1.00 92.44 189 ILE A CA 1
ATOM 1509 C C . ILE A 1 189 ? -2.367 5.109 7.706 1.00 92.44 189 ILE A C 1
ATOM 1511 O O . ILE A 1 189 ? -1.556 5.893 8.197 1.00 92.44 189 ILE A O 1
ATOM 1515 N N . VAL A 1 190 ? -3.638 5.416 7.474 1.00 89.62 190 VAL A N 1
ATOM 1516 C CA . VAL A 1 190 ? -4.279 6.672 7.852 1.00 89.62 190 VAL A CA 1
ATOM 1517 C C . VAL A 1 190 ? -5.417 6.357 8.813 1.00 89.62 190 VAL A C 1
ATOM 1519 O O . VAL A 1 190 ? -6.310 5.566 8.503 1.00 89.62 190 VAL A O 1
ATOM 1522 N N . LEU A 1 191 ? -5.387 6.961 9.993 1.00 86.19 191 LEU A N 1
ATOM 1523 C CA . LEU A 1 191 ? -6.468 6.880 10.969 1.00 86.19 191 LEU A CA 1
ATOM 1524 C C . LEU A 1 191 ? -7.272 8.167 10.896 1.00 86.19 191 LEU A C 1
ATOM 1526 O O . LEU A 1 191 ? -6.704 9.250 11.037 1.00 86.19 191 LEU A O 1
ATOM 1530 N N . ASN A 1 192 ? -8.579 8.036 10.700 1.00 80.19 192 ASN A N 1
ATOM 1531 C CA . ASN A 1 192 ? -9.486 9.165 10.581 1.00 80.19 192 ASN A CA 1
ATOM 1532 C C . ASN A 1 192 ? -10.614 9.031 11.611 1.00 80.19 192 ASN A C 1
ATOM 1534 O O . ASN A 1 192 ? -11.314 8.019 11.635 1.00 80.19 192 ASN A O 1
ATOM 1538 N N . CYS A 1 193 ? -10.780 10.036 12.471 1.00 64.88 193 CYS A N 1
ATOM 1539 C CA . CYS A 1 193 ? -11.856 10.087 13.469 1.00 64.88 193 CYS A CA 1
ATOM 1540 C C . CYS A 1 193 ? -12.784 11.298 13.297 1.00 64.88 193 CYS A C 1
ATOM 1542 O O . CYS A 1 193 ? -13.901 11.289 13.813 1.00 64.88 193 CYS A O 1
ATOM 1544 N N . SER A 1 194 ? -12.327 12.329 12.582 1.00 59.09 194 SER A N 1
ATOM 1545 C CA . SER A 1 194 ? -13.036 13.580 12.315 1.00 59.09 194 SER A CA 1
ATOM 1546 C C . SER A 1 194 ? -12.412 14.266 11.088 1.00 59.09 194 SER A C 1
ATOM 1548 O O . SER A 1 194 ? -11.287 13.956 10.696 1.00 59.09 194 SER A O 1
ATOM 1550 N N . THR A 1 195 ? -13.102 15.241 10.492 1.00 52.84 195 THR A N 1
ATOM 1551 C CA . THR A 1 195 ? -12.612 15.993 9.319 1.00 52.84 195 THR A CA 1
ATOM 1552 C C . THR A 1 195 ? -11.305 16.761 9.560 1.00 52.84 195 THR A C 1
ATOM 1554 O O . THR A 1 195 ? -10.675 17.181 8.594 1.00 52.84 195 THR A O 1
ATOM 1557 N N . SER A 1 196 ? -10.882 16.947 10.815 1.00 53.84 196 SER A N 1
ATOM 1558 C CA . SER A 1 196 ? -9.640 17.640 11.188 1.00 53.84 196 SER A CA 1
ATOM 1559 C C . SER A 1 196 ? -8.533 16.722 11.712 1.00 53.84 196 SER A C 1
ATOM 1561 O O . SER A 1 196 ? -7.389 17.163 11.797 1.00 53.84 196 SER A O 1
ATOM 1563 N N . ASP A 1 197 ? -8.843 15.466 12.053 1.00 58.41 197 ASP A N 1
ATOM 1564 C CA . ASP A 1 197 ? -7.923 14.563 12.753 1.00 58.41 197 ASP A CA 1
ATOM 1565 C C . ASP A 1 197 ? -7.536 13.368 11.880 1.00 58.41 197 ASP A C 1
ATOM 1567 O O . ASP A 1 197 ? -8.130 12.287 11.954 1.00 58.41 197 ASP A O 1
ATOM 1571 N N . GLN A 1 198 ? -6.500 13.574 11.064 1.00 67.56 198 GLN A N 1
ATOM 1572 C CA . GLN A 1 198 ? -5.835 12.517 10.306 1.00 67.56 198 GLN A CA 1
ATOM 1573 C C . GLN A 1 198 ? -4.440 12.274 10.883 1.00 67.56 198 GLN A C 1
ATOM 1575 O O . GLN A 1 198 ? -3.616 13.186 10.952 1.00 67.56 198 GLN A O 1
ATOM 1580 N N . SER A 1 199 ? -4.166 11.035 11.292 1.00 78.81 199 SER A N 1
ATOM 1581 C CA . SER A 1 199 ? -2.802 10.595 11.607 1.00 78.81 199 SER A CA 1
ATOM 1582 C C . SER A 1 199 ? -2.339 9.571 10.580 1.00 78.81 199 SER A C 1
ATOM 1584 O O . SER A 1 199 ? -3.054 8.617 10.279 1.00 78.81 199 SER A O 1
ATOM 1586 N N . GLU A 1 200 ? -1.145 9.790 10.030 1.00 86.56 200 GLU A N 1
ATOM 1587 C CA . GLU A 1 200 ? -0.565 8.993 8.948 1.00 86.56 200 GLU A CA 1
ATOM 1588 C C . GLU A 1 200 ? 0.755 8.365 9.415 1.00 86.56 200 GLU A C 1
ATOM 1590 O O . GLU A 1 200 ? 1.627 9.056 9.947 1.00 86.56 200 GLU A O 1
ATOM 1595 N N . PHE A 1 201 ? 0.929 7.061 9.211 1.00 88.25 201 PHE A N 1
ATOM 1596 C CA . PHE A 1 201 ? 2.184 6.371 9.514 1.00 88.25 201 PHE A CA 1
ATOM 1597 C C . PHE A 1 201 ? 2.415 5.179 8.583 1.00 88.25 201 PHE A C 1
ATOM 1599 O O . PHE A 1 201 ? 1.479 4.576 8.064 1.00 88.25 201 PHE A O 1
ATOM 1606 N N . PHE A 1 202 ? 3.681 4.820 8.382 1.00 89.31 202 PHE A N 1
ATOM 1607 C CA . PHE A 1 202 ? 4.068 3.716 7.507 1.00 89.31 202 PHE A CA 1
ATOM 1608 C C . PHE A 1 202 ? 4.315 2.426 8.286 1.00 89.31 202 PHE A C 1
ATOM 1610 O O . PHE A 1 202 ? 4.898 2.427 9.371 1.00 89.31 202 PHE A O 1
ATOM 1617 N N . ILE A 1 203 ? 3.919 1.311 7.681 1.00 90.31 203 ILE A N 1
ATOM 1618 C CA . ILE A 1 203 ? 4.196 -0.045 8.136 1.00 90.31 203 ILE A CA 1
ATOM 1619 C C . ILE A 1 203 ? 4.995 -0.767 7.048 1.00 90.31 203 ILE A C 1
ATOM 1621 O O . ILE A 1 203 ? 4.490 -0.978 5.949 1.00 90.31 203 ILE A O 1
ATOM 1625 N N . GLY A 1 204 ? 6.225 -1.177 7.363 1.00 88.00 204 GLY A N 1
ATOM 1626 C CA . GLY A 1 204 ? 7.069 -1.954 6.449 1.00 88.00 204 GLY A CA 1
ATOM 1627 C C . GLY A 1 204 ? 6.663 -3.430 6.342 1.00 88.00 204 GLY A C 1
ATOM 1628 O O . GLY A 1 204 ? 6.099 -3.998 7.286 1.00 88.00 204 GLY A O 1
ATOM 1629 N N . SER A 1 205 ? 6.987 -4.058 5.206 1.00 87.25 205 SER A N 1
ATOM 1630 C CA . SER A 1 205 ? 6.824 -5.505 4.997 1.00 87.25 205 SER A CA 1
ATOM 1631 C C . SER A 1 205 ? 7.814 -6.332 5.842 1.00 87.25 205 SER A C 1
ATOM 1633 O O . SER A 1 205 ? 8.811 -5.824 6.352 1.00 87.25 205 SER A O 1
ATOM 1635 N N . GLY A 1 206 ? 7.513 -7.620 6.058 1.00 84.44 206 GLY A N 1
ATOM 1636 C CA . GLY A 1 206 ? 8.406 -8.563 6.756 1.00 84.44 206 GLY A CA 1
ATOM 1637 C C . GLY A 1 206 ? 8.377 -8.534 8.294 1.00 84.44 206 GLY A C 1
ATOM 1638 O O . GLY A 1 206 ? 9.014 -9.377 8.933 1.00 84.44 206 GLY A O 1
ATOM 1639 N N . PHE A 1 207 ? 7.606 -7.629 8.905 1.00 84.88 207 PHE A N 1
ATOM 1640 C CA . PHE A 1 207 ? 7.473 -7.508 10.362 1.00 84.88 207 PHE A CA 1
ATOM 1641 C C . PHE A 1 207 ? 6.030 -7.699 10.828 1.00 84.88 207 PHE A C 1
ATOM 1643 O O . PHE A 1 207 ? 5.076 -7.374 10.121 1.00 84.88 207 PHE A O 1
ATOM 1650 N N . HIS A 1 208 ? 5.865 -8.164 12.067 1.00 86.81 208 HIS A N 1
ATOM 1651 C CA . HIS A 1 208 ? 4.590 -8.037 12.767 1.00 86.81 208 HIS A CA 1
ATOM 1652 C C . HIS A 1 208 ? 4.584 -6.715 13.534 1.00 86.81 208 HIS A C 1
ATOM 1654 O O . HIS A 1 208 ? 5.393 -6.509 14.444 1.00 86.81 208 HIS A O 1
ATOM 1660 N N . ASN A 1 209 ? 3.685 -5.826 13.116 1.00 88.50 209 ASN A N 1
ATOM 1661 C CA . ASN A 1 209 ? 3.562 -4.464 13.611 1.00 88.50 209 ASN A CA 1
ATOM 1662 C C . ASN A 1 209 ? 2.377 -4.390 14.576 1.00 88.50 209 ASN A C 1
ATOM 1664 O O . ASN A 1 209 ? 1.235 -4.617 14.183 1.00 88.50 209 ASN A O 1
ATOM 1668 N N . MET A 1 210 ? 2.655 -4.086 15.840 1.00 89.88 210 MET A N 1
ATOM 1669 C CA . MET A 1 210 ? 1.638 -3.846 16.858 1.00 89.88 210 MET A CA 1
ATOM 1670 C C . MET A 1 210 ? 1.512 -2.343 17.064 1.00 89.88 210 MET A C 1
ATOM 1672 O O . MET A 1 210 ? 2.465 -1.700 17.502 1.00 89.88 210 MET A O 1
ATOM 1676 N N . VAL A 1 211 ? 0.340 -1.796 16.750 1.00 89.00 211 VAL A N 1
ATOM 1677 C CA . VAL A 1 211 ? 0.055 -0.365 16.876 1.00 89.00 211 VAL A CA 1
ATOM 1678 C C . VAL A 1 211 ? -1.004 -0.173 17.949 1.00 89.00 211 VAL A C 1
ATOM 1680 O O . VAL A 1 211 ? -2.093 -0.743 17.858 1.00 89.00 211 VAL A O 1
ATOM 1683 N N . ARG A 1 212 ? -0.685 0.610 18.980 1.00 88.12 212 ARG A N 1
ATOM 1684 C CA . ARG A 1 212 ? -1.645 0.997 20.015 1.00 88.12 212 ARG A CA 1
ATOM 1685 C C . ARG A 1 212 ? -2.145 2.402 19.718 1.00 88.12 212 ARG A C 1
ATOM 1687 O O . ARG A 1 212 ? -1.344 3.319 19.565 1.00 88.12 212 ARG A O 1
ATOM 1694 N N . ILE A 1 213 ? -3.462 2.544 19.630 1.00 83.94 213 ILE A N 1
ATOM 1695 C CA . ILE A 1 213 ? -4.135 3.804 19.321 1.00 83.94 213 ILE A CA 1
ATOM 1696 C C . ILE A 1 213 ? -5.038 4.137 20.505 1.00 83.94 213 ILE A C 1
ATOM 1698 O O . ILE A 1 213 ? -5.803 3.277 20.952 1.00 83.94 213 ILE A O 1
ATOM 1702 N N . SER A 1 214 ? -4.951 5.366 20.999 1.00 80.38 214 SER A N 1
ATOM 1703 C CA . SER A 1 214 ? -5.859 5.901 22.009 1.00 80.38 214 SER A CA 1
ATOM 1704 C C . SER A 1 214 ? -6.665 7.063 21.445 1.00 80.38 214 SER A C 1
ATOM 1706 O O . SER A 1 214 ? -6.262 7.727 20.492 1.00 80.38 214 SER A O 1
ATOM 1708 N N . SER A 1 215 ? -7.833 7.285 22.038 1.00 74.19 215 SER A N 1
ATOM 1709 C CA . SER A 1 215 ? -8.595 8.513 21.861 1.00 74.19 215 SER A CA 1
ATOM 1710 C C . SER A 1 215 ? -8.224 9.447 23.003 1.00 74.19 215 SER A C 1
ATOM 1712 O O . SER A 1 215 ? -8.435 9.092 24.164 1.00 74.19 215 SER A O 1
ATOM 1714 N N . ALA A 1 216 ? -7.674 10.615 22.692 1.00 62.69 216 ALA A N 1
ATOM 1715 C CA . ALA A 1 216 ? -7.490 11.671 23.676 1.00 62.69 216 ALA A CA 1
ATOM 1716 C C . ALA A 1 216 ? -8.743 12.557 23.695 1.00 62.69 216 ALA A C 1
ATOM 1718 O O . ALA A 1 216 ? -9.153 13.067 22.651 1.00 62.69 216 ALA A O 1
ATOM 1719 N N . ASP A 1 217 ? -9.338 12.742 24.877 1.00 56.34 217 ASP A N 1
ATOM 1720 C CA . ASP A 1 217 ? -10.262 13.856 25.091 1.00 56.34 217 ASP A CA 1
ATOM 1721 C C . ASP A 1 217 ? -9.441 15.152 25.077 1.00 56.34 217 ASP A C 1
ATOM 1723 O O . ASP A 1 217 ? -8.427 15.226 25.786 1.00 56.34 217 ASP A O 1
ATOM 1727 N N . PRO A 1 218 ? -9.832 16.180 24.303 1.00 53.00 218 PRO A N 1
ATOM 1728 C CA . PRO A 1 218 ? -9.181 17.476 24.387 1.00 53.00 218 PRO A CA 1
ATOM 1729 C C . PRO A 1 218 ? -9.319 17.984 25.826 1.00 53.00 218 PRO A C 1
ATOM 1731 O O . PRO A 1 218 ? -10.421 18.202 26.331 1.00 53.00 218 PRO A O 1
ATOM 1734 N N . HIS A 1 219 ? -8.190 18.094 26.528 1.00 46.59 219 HIS A N 1
ATOM 1735 C CA . HIS A 1 219 ? -8.166 18.468 27.935 1.00 46.59 219 HIS A CA 1
ATOM 1736 C C . HIS A 1 219 ? -8.922 19.782 28.185 1.00 46.59 219 HIS A C 1
ATOM 1738 O O . HIS A 1 219 ? -8.661 20.811 27.566 1.00 46.59 219 HIS A O 1
ATOM 1744 N N . SER A 1 220 ? -9.826 19.710 29.160 1.00 48.16 220 SER A N 1
ATOM 1745 C CA . SER A 1 220 ? -10.417 20.798 29.937 1.00 48.16 220 SER A CA 1
ATOM 1746 C C . SER A 1 220 ? -9.579 22.086 29.977 1.00 48.16 220 SER A C 1
ATOM 1748 O O . SER A 1 220 ? -8.479 22.085 30.534 1.00 48.16 220 SER A O 1
ATOM 1750 N N . GLY A 1 221 ? -10.137 23.204 29.498 1.00 39.56 221 GLY A N 1
ATOM 1751 C CA . GLY A 1 221 ? -9.649 24.530 29.897 1.00 39.56 221 GLY A CA 1
ATOM 1752 C C . GLY A 1 221 ? -9.982 25.710 28.989 1.00 39.56 221 GLY A C 1
ATOM 1753 O O . GLY A 1 221 ? -10.126 26.814 29.501 1.00 39.56 221 GLY A O 1
ATOM 1754 N N . MET A 1 222 ? -10.152 25.521 27.681 1.00 35.28 222 MET A N 1
ATOM 1755 C CA . MET A 1 222 ? -10.658 26.573 26.793 1.00 35.28 222 MET A CA 1
ATOM 1756 C C . MET A 1 222 ? -11.499 25.941 25.695 1.00 35.28 222 MET A C 1
ATOM 1758 O O . MET A 1 222 ? -11.020 25.101 24.939 1.00 35.28 222 MET A O 1
ATOM 1762 N N . ALA A 1 223 ? -12.772 26.321 25.672 1.00 37.53 223 ALA A N 1
ATOM 1763 C CA . ALA A 1 223 ? -13.744 25.879 24.693 1.00 37.53 223 ALA A CA 1
ATOM 1764 C C . ALA A 1 223 ? -13.278 26.234 23.274 1.00 37.53 223 ALA A C 1
ATOM 1766 O O . ALA A 1 223 ? -13.213 27.405 22.906 1.00 37.53 223 ALA A O 1
ATOM 1767 N N . CYS A 1 224 ? -13.001 25.203 22.481 1.00 34.97 224 CYS A N 1
ATOM 1768 C CA . CYS A 1 224 ? -13.320 25.214 21.064 1.00 34.97 224 CYS A CA 1
ATOM 1769 C C . CYS A 1 224 ? -14.491 24.242 20.905 1.00 34.97 224 CYS A C 1
ATOM 1771 O O . CYS A 1 224 ? -14.339 23.045 21.142 1.00 34.97 224 CYS A O 1
ATOM 1773 N N . ASP A 1 225 ? -15.667 24.778 20.588 1.00 35.19 225 ASP A N 1
ATOM 1774 C CA . ASP A 1 225 ? -16.927 24.057 20.402 1.00 35.19 225 ASP A CA 1
ATOM 1775 C C . ASP A 1 225 ? -16.868 23.091 19.212 1.00 35.19 225 ASP A C 1
ATOM 1777 O O . ASP A 1 225 ? -17.373 23.371 18.128 1.00 35.19 225 ASP A O 1
ATOM 1781 N N . SER A 1 226 ? -16.237 21.935 19.392 1.00 42.22 226 SER A N 1
ATOM 1782 C CA . SER A 1 226 ? -16.387 20.760 18.533 1.00 42.22 226 SER A CA 1
ATOM 1783 C C . SER A 1 226 ? -15.914 19.548 19.325 1.00 42.22 226 SER A C 1
ATOM 1785 O O . SER A 1 226 ? -14.726 19.418 19.598 1.00 42.22 226 SER A O 1
ATOM 1787 N N . GLY A 1 227 ? -16.843 18.677 19.730 1.00 43.72 227 GLY A N 1
ATOM 1788 C CA . GLY A 1 227 ? -16.580 17.433 20.468 1.00 43.72 227 GLY A CA 1
ATOM 1789 C C . GLY A 1 227 ? -15.837 16.379 19.638 1.00 43.72 227 GLY A C 1
ATOM 1790 O O . GLY A 1 227 ? -16.345 15.280 19.429 1.00 43.72 227 GLY A O 1
ATOM 1791 N N . GLY A 1 228 ? -14.667 16.739 19.113 1.00 51.78 228 GLY A N 1
ATOM 1792 C CA . GLY A 1 228 ? -13.791 15.875 18.342 1.00 51.78 228 GLY A CA 1
ATOM 1793 C C . GLY A 1 228 ? -12.914 15.041 19.265 1.00 51.78 228 GLY A C 1
ATOM 1794 O O . GLY A 1 228 ? -12.185 15.570 20.101 1.00 51.78 228 GLY A O 1
ATOM 1795 N N . PHE A 1 229 ? -12.988 13.727 19.099 1.00 55.28 229 PHE A N 1
ATOM 1796 C CA . PHE A 1 229 ? -12.028 12.791 19.663 1.00 55.28 229 PHE A CA 1
ATOM 1797 C C . PHE A 1 229 ? -10.799 12.742 18.752 1.00 55.28 229 PHE A C 1
ATOM 1799 O O . PHE A 1 229 ? -10.931 12.418 17.570 1.00 55.28 229 PHE A O 1
ATOM 1806 N N . GLN A 1 230 ? -9.609 13.011 19.293 1.00 65.25 230 GLN A N 1
ATOM 1807 C CA . GLN A 1 230 ? -8.372 12.874 18.526 1.00 65.25 230 GLN A CA 1
ATOM 1808 C C . GLN A 1 230 ? -7.812 11.459 18.699 1.00 65.25 230 GLN A C 1
ATOM 1810 O O . GLN A 1 230 ? -7.450 11.058 19.809 1.00 65.25 230 GLN A O 1
ATOM 1815 N N . LEU A 1 231 ? -7.710 10.697 17.603 1.00 71.62 231 LEU A N 1
ATOM 1816 C CA . LEU A 1 231 ? -6.984 9.426 17.613 1.00 71.62 231 LEU A CA 1
ATOM 1817 C C . LEU A 1 231 ? -5.484 9.693 17.555 1.00 71.62 231 LEU A C 1
ATOM 1819 O O . LEU A 1 231 ? -4.984 10.344 16.638 1.00 71.62 231 LEU A O 1
ATOM 1823 N N . ARG A 1 232 ? -4.762 9.148 18.528 1.00 75.19 232 ARG A N 1
ATOM 1824 C CA . ARG A 1 232 ? -3.314 9.259 18.632 1.00 75.19 232 ARG A CA 1
ATOM 1825 C C . ARG A 1 232 ? -2.687 7.877 18.625 1.00 75.19 232 ARG A C 1
ATOM 1827 O O . ARG A 1 232 ? -3.140 6.966 19.315 1.00 75.19 232 ARG A O 1
ATOM 1834 N N . VAL A 1 233 ? -1.610 7.735 17.861 1.00 81.00 233 VAL A N 1
ATOM 1835 C CA . VAL A 1 233 ? -0.737 6.565 17.949 1.00 81.00 233 VAL A CA 1
ATOM 1836 C C . VAL A 1 233 ? 0.093 6.686 19.227 1.00 81.00 233 VAL A C 1
ATOM 1838 O O . VAL A 1 233 ? 0.937 7.574 19.344 1.00 81.00 233 VAL A O 1
ATOM 1841 N N . ASP A 1 234 ? -0.160 5.803 20.190 1.00 82.81 234 ASP A N 1
ATOM 1842 C CA . ASP A 1 234 ? 0.577 5.748 21.456 1.00 82.81 234 ASP A CA 1
ATOM 1843 C C . ASP A 1 234 ? 1.930 5.064 21.269 1.00 82.81 234 ASP A C 1
ATOM 1845 O O . ASP A 1 234 ? 2.942 5.482 21.832 1.00 82.81 234 ASP A O 1
ATOM 1849 N N . SER A 1 235 ? 1.941 3.969 20.503 1.00 83.44 235 SER A N 1
ATOM 1850 C CA . SER A 1 235 ? 3.141 3.181 20.252 1.00 83.44 235 SER A CA 1
ATOM 1851 C C . SER A 1 235 ? 3.038 2.351 18.977 1.00 83.44 235 SER A C 1
ATOM 1853 O O . SER A 1 235 ? 1.964 1.879 18.598 1.00 83.44 235 SER A O 1
ATOM 1855 N N . ILE A 1 236 ? 4.195 2.144 18.344 1.00 84.44 236 ILE A N 1
ATOM 1856 C CA . ILE A 1 236 ? 4.398 1.206 17.240 1.00 84.44 236 ILE A CA 1
ATOM 1857 C C . ILE A 1 236 ? 5.536 0.278 17.655 1.00 84.44 236 ILE A C 1
ATOM 1859 O O . ILE A 1 236 ? 6.665 0.723 17.859 1.00 84.44 236 ILE A O 1
ATOM 1863 N N . THR A 1 237 ? 5.245 -1.014 17.773 1.00 85.44 237 THR A N 1
ATOM 1864 C CA . THR A 1 237 ? 6.245 -2.040 18.079 1.00 85.44 237 THR A CA 1
ATOM 1865 C C . THR A 1 237 ? 6.372 -2.983 16.896 1.00 85.44 237 THR A C 1
ATOM 1867 O O . THR A 1 237 ? 5.389 -3.589 16.471 1.00 85.44 237 THR A O 1
ATOM 1870 N N . GLN A 1 238 ? 7.591 -3.141 16.386 1.00 83.19 238 GLN A N 1
ATOM 1871 C CA . GLN A 1 238 ? 7.897 -4.054 15.289 1.00 83.19 238 GLN A CA 1
ATOM 1872 C C . GLN A 1 238 ? 8.621 -5.283 15.825 1.00 83.19 238 GLN A C 1
ATOM 1874 O O . GLN A 1 238 ? 9.552 -5.169 16.621 1.00 83.19 238 GLN A O 1
ATOM 1879 N N . THR A 1 239 ? 8.205 -6.466 15.384 1.00 77.31 239 THR A N 1
ATOM 1880 C CA . THR A 1 239 ? 8.870 -7.722 15.744 1.00 77.31 239 THR A CA 1
ATOM 1881 C C . THR A 1 239 ? 9.272 -8.483 14.486 1.00 77.31 239 THR A C 1
ATOM 1883 O O . THR A 1 239 ? 8.471 -8.663 13.563 1.00 77.31 239 THR A O 1
ATOM 1886 N N . VAL A 1 240 ? 10.541 -8.899 14.432 1.00 66.00 240 VAL A N 1
ATOM 1887 C CA . VAL A 1 240 ? 11.090 -9.725 13.348 1.00 66.00 240 VAL A CA 1
ATOM 1888 C C . VAL A 1 240 ? 10.598 -11.149 13.578 1.00 66.00 240 VAL A C 1
ATOM 1890 O O . VAL A 1 240 ? 10.948 -11.736 14.595 1.00 66.00 240 VAL A O 1
ATOM 1893 N N . ARG A 1 241 ? 9.774 -11.684 12.666 1.00 52.28 241 ARG A N 1
ATOM 1894 C CA . ARG A 1 241 ? 9.077 -12.980 12.799 1.00 52.28 241 ARG A CA 1
ATOM 1895 C C . ARG A 1 241 ? 8.283 -13.123 14.105 1.00 52.28 241 ARG A C 1
ATOM 1897 O O . ARG A 1 241 ? 8.807 -13.398 15.176 1.00 52.28 241 ARG A O 1
ATOM 1904 N N . SER A 1 242 ? 6.967 -13.027 13.973 1.00 45.50 242 SER A N 1
ATOM 1905 C CA . SER A 1 242 ? 5.985 -13.307 15.014 1.00 45.50 242 SER A CA 1
ATOM 1906 C C . SER A 1 242 ? 6.346 -14.517 15.891 1.00 45.50 242 SER A C 1
ATOM 1908 O O . SER A 1 242 ? 6.208 -15.662 15.460 1.00 45.50 242 SER A O 1
ATOM 1910 N N . ALA A 1 243 ? 6.680 -14.283 17.162 1.00 42.22 243 ALA A N 1
ATOM 1911 C CA . ALA A 1 243 ? 6.738 -15.336 18.185 1.00 42.22 243 ALA A CA 1
ATOM 1912 C C . ALA A 1 243 ? 5.413 -16.131 18.285 1.00 42.22 243 ALA A C 1
ATOM 1914 O O . ALA A 1 243 ? 5.394 -17.273 18.727 1.00 42.22 243 ALA A O 1
ATOM 1915 N N . LEU A 1 244 ? 4.309 -15.556 17.791 1.00 44.53 244 LEU A N 1
ATOM 1916 C CA . LEU A 1 244 ? 3.001 -16.200 17.667 1.00 44.53 244 LEU A CA 1
ATOM 1917 C C . LEU A 1 244 ? 2.908 -17.266 16.562 1.00 44.53 244 LEU A C 1
ATOM 1919 O O . LEU A 1 244 ? 2.049 -18.128 16.654 1.00 44.53 244 LEU A O 1
ATOM 1923 N N . TYR A 1 245 ? 3.757 -17.260 15.528 1.00 39.75 245 TYR A N 1
ATOM 1924 C CA . TYR A 1 245 ? 3.649 -18.241 14.430 1.00 39.75 245 TYR A CA 1
ATOM 1925 C C . TYR A 1 245 ? 4.452 -19.525 14.677 1.00 39.75 245 TYR A C 1
ATOM 1927 O O . TYR A 1 245 ? 4.309 -20.484 13.925 1.00 39.75 245 TYR A O 1
ATOM 1935 N N . GLN A 1 246 ? 5.236 -19.594 15.758 1.00 37.78 246 GLN A N 1
ATOM 1936 C CA . GLN A 1 246 ? 5.861 -20.849 16.194 1.00 37.78 246 GLN A CA 1
ATOM 1937 C C . GLN A 1 246 ? 4.898 -21.770 16.961 1.00 37.78 246 GLN A C 1
ATOM 1939 O O . GLN A 1 246 ? 5.209 -22.944 17.140 1.00 37.78 246 GLN A O 1
ATOM 1944 N N . SER A 1 247 ? 3.727 -21.281 17.389 1.00 36.59 247 SER A N 1
ATOM 1945 C CA . SER A 1 247 ? 2.754 -22.065 18.165 1.00 36.59 247 SER A CA 1
ATOM 1946 C C . SER A 1 247 ? 1.556 -22.596 17.366 1.00 36.59 247 SER A C 1
ATOM 1948 O O . SER A 1 247 ? 0.702 -23.249 17.956 1.00 36.59 247 SER A O 1
ATOM 1950 N N . PHE A 1 248 ? 1.463 -22.325 16.057 1.00 38.16 248 PHE A N 1
ATOM 1951 C CA . PHE A 1 248 ? 0.320 -22.741 15.217 1.00 38.16 248 PHE A CA 1
ATOM 1952 C C . PHE A 1 248 ? 0.661 -23.746 14.111 1.00 38.16 248 PHE A C 1
ATOM 1954 O O . PHE A 1 248 ? -0.226 -24.143 13.360 1.00 38.16 248 PHE A O 1
ATOM 1961 N N . LEU A 1 249 ? 1.914 -24.190 14.017 1.00 34.12 249 LEU A N 1
ATOM 1962 C CA . LEU A 1 249 ? 2.231 -25.399 13.262 1.00 34.12 249 LEU A CA 1
ATOM 1963 C C . LEU A 1 249 ? 1.936 -26.600 14.173 1.00 34.12 249 LEU A C 1
ATOM 1965 O O . LEU A 1 249 ? 2.399 -26.585 15.321 1.00 34.12 249 LEU A O 1
ATOM 1969 N N . PRO A 1 250 ? 1.185 -27.624 13.722 1.00 30.58 250 PRO A N 1
ATOM 1970 C CA . PRO A 1 250 ? 1.114 -28.870 14.462 1.00 30.58 250 PRO A CA 1
ATOM 1971 C C . PRO A 1 250 ? 2.549 -29.355 14.664 1.00 30.58 250 PRO A C 1
ATOM 1973 O O . PRO A 1 250 ? 3.302 -29.526 13.705 1.00 30.58 250 PRO A O 1
ATOM 1976 N N . ARG A 1 251 ? 2.951 -29.544 15.924 1.00 37.28 251 ARG A N 1
ATOM 1977 C CA . ARG A 1 251 ? 4.044 -30.465 16.213 1.00 37.28 251 ARG A CA 1
ATOM 1978 C C . ARG A 1 251 ? 3.516 -31.828 15.805 1.00 37.28 251 ARG A C 1
ATOM 1980 O O . ARG A 1 251 ? 2.837 -32.469 16.605 1.00 37.28 251 ARG A O 1
ATOM 1987 N N . ASP A 1 252 ? 3.784 -32.233 14.570 1.00 31.64 252 ASP A N 1
ATOM 1988 C CA . ASP A 1 252 ? 3.672 -33.636 14.226 1.00 31.64 252 ASP A CA 1
ATOM 1989 C C . ASP A 1 252 ? 4.596 -34.390 15.178 1.00 31.64 252 ASP A C 1
ATOM 1991 O O . ASP A 1 252 ? 5.823 -34.258 15.190 1.00 31.64 252 ASP A O 1
ATOM 1995 N N . LEU A 1 253 ? 3.932 -35.114 16.069 1.00 43.25 253 LEU A N 1
ATOM 1996 C CA . LEU A 1 253 ? 4.466 -36.217 16.826 1.00 43.25 253 LEU A CA 1
ATOM 1997 C C . LEU A 1 253 ? 4.916 -37.279 15.821 1.00 43.25 253 LEU A C 1
ATOM 1999 O O . LEU A 1 253 ? 4.183 -38.213 15.521 1.00 43.25 253 LEU A O 1
ATOM 2003 N N . SER A 1 254 ? 6.145 -37.160 15.338 1.00 34.78 254 SER A N 1
ATOM 2004 C CA . SER A 1 254 ? 6.953 -38.330 15.018 1.00 34.78 254 SER A CA 1
ATOM 2005 C C . SER A 1 254 ? 8.314 -38.155 15.680 1.00 34.78 254 SER A C 1
ATOM 2007 O O . SER A 1 254 ? 9.263 -37.615 15.112 1.00 34.78 254 SER A O 1
ATOM 2009 N N . GLY A 1 255 ? 8.380 -38.591 16.940 1.00 45.00 255 GLY A N 1
ATOM 2010 C CA . GLY A 1 255 ? 9.605 -39.210 17.427 1.00 45.00 255 GLY A CA 1
ATOM 2011 C C . GLY A 1 255 ? 9.972 -40.385 16.516 1.00 45.00 255 GLY A C 1
ATOM 2012 O O . GLY A 1 255 ? 9.098 -40.983 15.896 1.00 45.00 255 GLY A O 1
ATOM 2013 N N . ASP A 1 256 ? 11.268 -40.669 16.467 1.00 41.41 256 ASP A N 1
ATOM 2014 C CA . ASP A 1 256 ? 11.957 -41.645 15.617 1.00 41.41 256 ASP A CA 1
ATOM 2015 C C . ASP A 1 256 ? 12.156 -41.282 14.139 1.00 41.41 256 ASP A C 1
ATOM 2017 O O . ASP A 1 256 ? 11.308 -41.485 13.275 1.00 41.41 256 ASP A O 1
ATOM 2021 N N . SER A 1 257 ? 13.374 -40.815 13.834 1.00 43.50 257 SER A N 1
ATOM 2022 C CA . SER A 1 257 ? 14.339 -41.566 12.995 1.00 43.50 257 SER A CA 1
ATOM 2023 C C . SER A 1 257 ? 15.427 -40.673 12.370 1.00 43.50 257 SER A C 1
ATOM 2025 O O . SER A 1 257 ? 15.942 -40.947 11.288 1.00 43.50 257 SER A O 1
ATOM 2027 N N . THR A 1 258 ? 15.906 -39.641 13.073 1.00 45.97 258 THR A N 1
ATOM 2028 C CA . THR A 1 258 ? 17.141 -38.933 12.672 1.00 45.97 258 THR A CA 1
ATOM 2029 C C . THR A 1 258 ? 18.400 -39.813 12.726 1.00 45.97 258 THR A C 1
ATOM 2031 O O . THR A 1 258 ? 19.432 -39.415 12.201 1.00 45.97 258 THR A O 1
ATOM 2034 N N . ALA A 1 259 ? 18.324 -41.033 13.272 1.00 43.50 259 ALA A N 1
ATOM 2035 C CA . ALA A 1 259 ? 19.419 -42.007 13.253 1.00 43.50 259 ALA A CA 1
ATOM 2036 C C . ALA A 1 259 ? 19.394 -42.973 12.047 1.00 43.50 259 ALA A C 1
ATOM 2038 O O . ALA A 1 259 ? 20.378 -43.679 11.814 1.00 43.50 259 ALA A O 1
ATOM 2039 N N . GLU A 1 260 ? 18.300 -43.029 11.277 1.00 41.97 260 GLU A N 1
ATOM 2040 C CA . GLU A 1 260 ? 18.148 -44.003 10.182 1.00 41.97 260 GLU A CA 1
ATOM 2041 C C . GLU A 1 260 ? 18.378 -43.377 8.798 1.00 41.97 260 GLU A C 1
ATOM 2043 O O . GLU A 1 260 ? 18.957 -44.022 7.925 1.00 41.97 260 GLU A O 1
ATOM 2048 N N . ALA A 1 261 ? 18.095 -42.078 8.642 1.00 40.88 261 ALA A N 1
ATOM 2049 C CA . ALA A 1 261 ? 18.453 -41.311 7.444 1.00 40.88 261 ALA A CA 1
ATOM 2050 C C . ALA A 1 261 ? 19.978 -41.108 7.276 1.00 40.88 261 ALA A C 1
ATOM 2052 O O . ALA A 1 261 ? 20.472 -40.963 6.159 1.00 40.88 261 ALA A O 1
ATOM 2053 N N . GLU A 1 262 ? 20.754 -41.163 8.365 1.00 43.47 262 GLU A N 1
ATOM 2054 C CA . GLU A 1 262 ? 22.221 -41.045 8.307 1.00 43.47 262 GLU A CA 1
ATOM 2055 C C . GLU A 1 262 ? 22.918 -42.377 7.951 1.00 43.47 262 GLU A C 1
ATOM 2057 O O . GLU A 1 262 ? 24.071 -42.392 7.512 1.00 43.47 262 GLU A O 1
ATOM 2062 N N . ARG A 1 263 ? 22.221 -43.518 8.084 1.00 46.75 263 ARG A N 1
ATOM 2063 C CA . ARG A 1 263 ? 22.755 -44.845 7.719 1.00 46.75 263 ARG A CA 1
ATOM 2064 C C . ARG A 1 263 ? 22.520 -45.209 6.256 1.00 46.75 263 ARG A C 1
ATOM 2066 O O . ARG A 1 263 ? 23.335 -45.932 5.686 1.00 46.75 263 ARG A O 1
ATOM 2073 N N . THR A 1 264 ? 21.471 -44.691 5.624 1.00 44.16 264 THR A N 1
ATOM 2074 C CA . THR A 1 264 ? 21.211 -44.905 4.190 1.00 44.16 264 THR A CA 1
ATOM 2075 C C . THR A 1 264 ? 22.119 -44.067 3.291 1.00 44.16 264 THR A C 1
ATOM 2077 O O . THR A 1 264 ? 22.496 -44.541 2.222 1.00 44.16 264 THR A O 1
ATOM 2080 N N . MET A 1 265 ? 22.597 -42.902 3.744 1.00 40.53 265 MET A N 1
ATOM 2081 C CA . MET A 1 265 ? 23.528 -42.080 2.955 1.00 40.53 265 MET A CA 1
ATOM 2082 C C . MET A 1 265 ? 24.969 -42.623 2.938 1.00 40.53 265 MET A C 1
ATOM 2084 O O . MET A 1 265 ? 25.666 -42.468 1.939 1.00 40.53 265 MET A O 1
ATOM 2088 N N . LYS A 1 266 ? 25.406 -43.330 3.994 1.00 41.47 266 LYS A N 1
ATOM 2089 C CA . LYS A 1 266 ? 26.737 -43.972 4.051 1.00 41.47 266 LYS A CA 1
ATOM 2090 C C . LYS A 1 266 ? 26.845 -45.290 3.283 1.00 41.47 266 LYS A C 1
ATOM 2092 O O . LYS A 1 266 ? 27.957 -45.734 3.029 1.00 41.47 266 LYS A O 1
ATOM 2097 N N . ARG A 1 267 ? 25.725 -45.925 2.916 1.00 44.25 267 ARG A N 1
ATOM 2098 C CA . ARG A 1 267 ? 25.738 -47.188 2.155 1.00 44.25 267 ARG A CA 1
ATOM 2099 C C . ARG A 1 267 ? 25.746 -46.982 0.640 1.00 44.25 267 ARG A C 1
ATOM 2101 O O . ARG A 1 267 ? 26.178 -47.872 -0.075 1.00 44.25 267 ARG A O 1
ATOM 2108 N N . GLN A 1 268 ? 25.330 -45.810 0.160 1.00 42.34 268 GLN A N 1
ATOM 2109 C CA . GLN A 1 268 ? 25.318 -45.480 -1.270 1.00 42.34 268 GLN A CA 1
ATOM 2110 C C . GLN A 1 268 ? 26.632 -44.876 -1.787 1.00 42.34 268 GLN A C 1
ATOM 2112 O O . GLN A 1 268 ? 26.814 -44.782 -2.995 1.00 42.34 268 GLN A O 1
ATOM 2117 N N . THR A 1 269 ? 27.564 -44.498 -0.906 1.00 42.56 269 THR A N 1
ATOM 2118 C CA . THR A 1 269 ? 28.877 -43.952 -1.304 1.00 42.56 269 THR A CA 1
ATOM 2119 C C . THR A 1 269 ? 29.977 -45.007 -1.442 1.00 42.56 269 THR A C 1
ATOM 2121 O O . THR A 1 269 ? 31.058 -44.678 -1.907 1.00 42.56 269 THR A O 1
ATOM 2124 N N . THR A 1 270 ? 29.723 -46.267 -1.074 1.00 46.09 270 THR A N 1
ATOM 2125 C CA . THR A 1 270 ? 30.695 -47.371 -1.215 1.00 46.09 270 THR A CA 1
ATOM 2126 C C . THR A 1 270 ? 30.488 -48.256 -2.446 1.00 46.09 270 THR A C 1
ATOM 2128 O O . THR A 1 270 ? 31.377 -49.041 -2.748 1.00 46.09 270 THR A O 1
ATOM 2131 N N . ASP A 1 271 ? 29.386 -48.104 -3.189 1.00 46.53 271 ASP A N 1
ATOM 2132 C CA . ASP A 1 271 ? 29.100 -48.916 -4.392 1.00 46.53 271 ASP A CA 1
ATOM 2133 C C . ASP A 1 271 ? 29.368 -48.177 -5.721 1.00 46.53 271 ASP A C 1
ATOM 2135 O O . ASP A 1 271 ? 29.074 -48.700 -6.792 1.00 46.53 271 ASP A O 1
ATOM 2139 N N . LEU A 1 272 ? 29.954 -46.973 -5.679 1.00 47.47 272 LEU A N 1
ATOM 2140 C CA . LEU A 1 272 ? 30.359 -46.212 -6.875 1.00 47.47 272 LEU A CA 1
ATOM 2141 C C . LEU A 1 272 ? 31.877 -46.197 -7.132 1.00 47.47 272 LEU A C 1
ATOM 2143 O O . LEU A 1 272 ? 32.304 -45.618 -8.123 1.00 47.47 272 LEU A O 1
ATOM 2147 N N . ASP A 1 273 ? 32.665 -46.884 -6.297 1.00 44.59 273 ASP A N 1
ATOM 2148 C CA . ASP A 1 273 ? 34.122 -47.044 -6.457 1.00 44.59 273 ASP A CA 1
ATOM 2149 C C . ASP A 1 273 ? 34.533 -48.467 -6.915 1.00 44.59 273 ASP A C 1
ATOM 2151 O O . ASP A 1 273 ? 35.706 -48.835 -6.838 1.00 44.59 273 ASP A O 1
ATOM 2155 N N . SER A 1 274 ? 33.598 -49.297 -7.409 1.00 46.31 274 SER A N 1
ATOM 2156 C CA . SER A 1 274 ? 33.923 -50.629 -7.967 1.00 46.31 274 SER A CA 1
ATOM 2157 C C . SER A 1 274 ? 33.259 -50.968 -9.316 1.00 46.31 274 SER A C 1
ATOM 2159 O O . SER A 1 274 ? 32.934 -52.132 -9.577 1.00 46.31 274 SER A O 1
ATOM 2161 N N . MET A 1 275 ? 33.099 -49.982 -10.200 1.00 44.81 275 MET A N 1
ATOM 2162 C CA . MET A 1 275 ? 32.897 -50.215 -11.639 1.00 44.81 275 MET A CA 1
ATOM 2163 C C . MET A 1 275 ? 33.855 -49.373 -12.471 1.00 44.81 275 MET A C 1
ATOM 2165 O O . MET A 1 275 ? 33.979 -48.166 -12.175 1.00 44.81 275 MET A O 1
#

Sequence (275 aa):
MGCRSSLRVAGYTARELRALALLAEALITLAILCLLTFRVLVWWRAEGYQRKSTFREEGGSNQDSESETLLPSLIFCNANPLRATALYYAGLYDKVSQAVQDPRFTLQDLDFSSEQLQQYAHSIYSMLKRCRLNNAECNAQNFESVRTKHGMCFRLQIPRGKQTRLEMILDPEESEYVLPNDGFTGFLIVLNCSTSDQSEFFIGSGFHNMVRISSADPHSGMACDSGGFQLRVDSITQTVRSALYQSFLPRDLSGDSTAEAERTMKRQTTDLDSM

Radius of gyration: 28.85 Å; chains: 1; bounding box: 89×77×53 Å

Organism: Hydatigena taeniaeformis (NCBI:txid6205)

pLDDT: mean 74.01, std 22.46, range [28.41, 97.31]